Protein AF-A0A4Z2IS86-F1 (afdb_monomer_lite)

InterPro domains:
  IPR011042 Six-bladed beta-propeller, TolB-like [G3DSA:2.120.10.30] (1-130)
  IPR051216 Teneurin [PTHR11219] (1-165)
  IPR056822 Teneurin, NHL domain [PF25021] (1-161)

Sequence (188 aa):
MIRKVDRNGIISTMLGSNDLTSARPLTCDTSMHIRQVRLEWPTDLAINPMDNSIYVLDNNVVLQITENRQVRIVAGRPMHCQVPGIEYTMGKRAVQTMLEGATAIALSYSGVLYIAETDEKKIHRIRQVIFSNIQYTVSTDGEMTHLAGEPSDCDCKVLSCTTATSHTHGTSSISFFDYLHVISWFMI

pLDDT: mean 78.49, std 18.25, range [31.44, 97.06]

Structure (mmCIF, N/CA/C/O backbone):
data_AF-A0A4Z2IS86-F1
#
_entry.id   AF-A0A4Z2IS86-F1
#
loop_
_atom_site.group_PDB
_atom_site.id
_atom_site.type_symbol
_atom_site.label_atom_id
_atom_site.label_alt_id
_atom_site.label_comp_id
_atom_site.label_asym_id
_atom_site.label_entity_id
_atom_site.label_seq_id
_atom_site.pdbx_PDB_ins_code
_atom_site.Cartn_x
_atom_site.Cartn_y
_atom_site.Cartn_z
_atom_site.occupancy
_atom_site.B_iso_or_equiv
_atom_site.auth_seq_id
_atom_site.auth_comp_id
_atom_site.auth_asym_id
_atom_site.auth_atom_id
_atom_site.pdbx_PDB_model_num
ATOM 1 N N . MET A 1 1 ? -14.378 -3.092 -1.148 1.00 87.81 1 MET A N 1
ATOM 2 C CA . MET A 1 1 ? -14.758 -2.765 0.252 1.00 87.81 1 MET A CA 1
ATOM 3 C C . MET A 1 1 ? -13.880 -3.564 1.205 1.00 87.81 1 MET A C 1
ATOM 5 O O . MET A 1 1 ? -13.447 -4.638 0.815 1.00 87.81 1 MET A O 1
ATOM 9 N N . ILE A 1 2 ? -13.657 -3.080 2.427 1.00 90.69 2 ILE A N 1
ATOM 10 C CA . ILE A 1 2 ? -12.941 -3.772 3.507 1.00 90.69 2 ILE A CA 1
ATOM 11 C C . ILE A 1 2 ? -13.934 -4.106 4.620 1.00 90.69 2 ILE A C 1
ATOM 13 O O . ILE A 1 2 ? -14.659 -3.230 5.110 1.00 90.69 2 ILE A O 1
ATOM 17 N N . ARG A 1 3 ? -13.958 -5.375 5.032 1.00 91.88 3 ARG A N 1
ATOM 18 C CA . ARG A 1 3 ? -14.803 -5.886 6.118 1.00 91.88 3 ARG A CA 1
ATOM 19 C C . ARG A 1 3 ? -13.931 -6.367 7.274 1.00 91.88 3 ARG A C 1
ATOM 21 O O . ARG A 1 3 ? -12.807 -6.800 7.057 1.00 91.88 3 ARG A O 1
ATOM 28 N N . LYS A 1 4 ? -14.457 -6.281 8.492 1.00 89.56 4 LYS A N 1
ATOM 29 C CA . LYS A 1 4 ? -13.814 -6.749 9.723 1.00 89.56 4 LYS A CA 1
ATOM 30 C C . LYS A 1 4 ? -14.689 -7.796 10.387 1.00 89.56 4 LYS A C 1
ATOM 32 O O . LYS A 1 4 ? -15.905 -7.618 10.442 1.00 89.56 4 LYS A O 1
ATOM 37 N N . VAL A 1 5 ? -14.055 -8.827 10.930 1.00 93.50 5 VAL A N 1
ATOM 38 C CA . VAL A 1 5 ? -14.683 -9.812 11.813 1.00 93.50 5 VAL A CA 1
ATOM 39 C C . VAL A 1 5 ? -14.247 -9.504 13.242 1.00 93.50 5 VAL A C 1
ATOM 41 O O . VAL A 1 5 ? -13.063 -9.275 13.491 1.00 93.50 5 VAL A O 1
ATOM 44 N N . ASP A 1 6 ? -15.195 -9.398 14.168 1.00 91.88 6 ASP A N 1
ATOM 45 C CA . ASP A 1 6 ? -14.881 -9.211 15.585 1.00 91.88 6 ASP A CA 1
ATOM 46 C C . ASP A 1 6 ? -14.639 -10.549 16.313 1.00 91.88 6 ASP A C 1
ATOM 48 O O . ASP A 1 6 ? -14.762 -11.629 15.737 1.00 91.88 6 ASP A O 1
ATOM 52 N N . ARG A 1 7 ? -14.294 -10.483 17.607 1.00 95.12 7 ARG A N 1
ATOM 53 C CA . ARG A 1 7 ? -14.042 -11.676 18.440 1.00 95.12 7 ARG A CA 1
ATOM 54 C C . ARG A 1 7 ? -15.276 -12.566 18.632 1.00 95.12 7 ARG A C 1
ATOM 56 O O . ARG A 1 7 ? -15.122 -13.721 19.007 1.00 95.12 7 ARG A O 1
ATOM 63 N N . ASN A 1 8 ? -16.471 -12.038 18.381 1.00 96.62 8 ASN A N 1
ATOM 64 C CA . ASN A 1 8 ? -17.728 -12.776 18.449 1.00 96.62 8 ASN A CA 1
ATOM 65 C C . ASN A 1 8 ? -18.105 -13.385 17.085 1.00 96.62 8 ASN A C 1
ATOM 67 O O . ASN A 1 8 ? -19.177 -13.972 16.955 1.00 96.62 8 ASN A O 1
ATOM 71 N N . GLY A 1 9 ? -17.257 -13.230 16.061 1.00 95.56 9 GLY A N 1
ATOM 72 C CA . GLY A 1 9 ? -17.518 -13.701 14.702 1.00 95.56 9 GLY A CA 1
ATOM 73 C C . GLY A 1 9 ? -18.452 -12.794 13.895 1.00 95.56 9 GLY A C 1
ATOM 74 O O . GLY A 1 9 ? -18.900 -13.185 12.817 1.00 95.56 9 GLY A O 1
ATOM 75 N N . ILE A 1 10 ? -18.766 -11.586 14.375 1.00 97.06 10 ILE A N 1
ATOM 76 C CA . ILE A 1 10 ? -19.673 -10.666 13.683 1.00 97.06 10 ILE A CA 1
ATOM 77 C C . ILE A 1 10 ? -18.905 -9.911 12.599 1.00 97.06 10 ILE A C 1
ATOM 79 O O . ILE A 1 10 ? -17.896 -9.252 12.859 1.00 97.06 10 ILE A O 1
ATOM 83 N N . ILE A 1 11 ? -19.420 -9.972 11.369 1.00 95.12 11 ILE A N 1
ATOM 84 C CA . ILE A 1 11 ? -18.839 -9.281 10.217 1.00 95.12 11 ILE A CA 1
ATOM 85 C C . ILE A 1 11 ? -19.449 -7.883 10.073 1.00 95.12 11 ILE A C 1
ATOM 87 O O . ILE A 1 11 ? -20.656 -7.733 9.894 1.00 95.12 11 ILE A O 1
ATOM 91 N N . SER A 1 12 ? -18.602 -6.858 10.038 1.00 91.31 12 SER A N 1
ATOM 92 C CA . SER A 1 12 ? -18.978 -5.458 9.810 1.00 91.31 12 SER A CA 1
ATOM 93 C C . SER A 1 12 ? -18.193 -4.846 8.647 1.00 91.31 12 SER A C 1
ATOM 95 O O . SER A 1 12 ? -17.124 -5.332 8.278 1.00 91.31 12 SER A O 1
ATOM 97 N N . THR A 1 13 ? -18.721 -3.788 8.033 1.00 89.25 13 THR A N 1
ATOM 98 C CA . THR A 1 13 ? -18.030 -3.065 6.953 1.00 89.25 13 THR A CA 1
ATOM 99 C C . THR A 1 13 ? -17.279 -1.870 7.529 1.00 89.25 13 THR A C 1
ATOM 101 O O . THR A 1 13 ? -17.883 -1.010 8.169 1.00 89.25 13 THR A O 1
ATOM 104 N N . MET A 1 14 ? -15.963 -1.814 7.302 1.00 87.88 14 MET A N 1
ATOM 105 C CA . MET A 1 14 ? -15.123 -0.700 7.755 1.00 87.88 14 MET A CA 1
ATOM 106 C C . MET A 1 14 ? -14.989 0.383 6.688 1.00 87.88 14 MET A C 1
ATOM 108 O O . MET A 1 14 ? -15.207 1.554 6.990 1.00 87.88 14 MET A O 1
ATOM 112 N N . LEU A 1 15 ? -14.661 -0.010 5.452 1.00 87.12 15 LEU A N 1
ATOM 113 C CA . LEU A 1 15 ? -14.421 0.898 4.329 1.00 87.12 15 LEU A CA 1
ATOM 114 C C . LEU A 1 15 ? -15.156 0.409 3.082 1.00 87.12 15 LEU A C 1
ATOM 116 O O . LEU A 1 15 ? -15.104 -0.770 2.739 1.00 87.12 15 LEU A O 1
ATOM 120 N N . GLY A 1 16 ? -15.791 1.329 2.365 1.00 73.25 16 GLY A N 1
ATOM 121 C CA . GLY A 1 16 ? -16.556 1.033 1.160 1.00 73.25 16 GLY A CA 1
ATOM 122 C C . GLY A 1 16 ? -18.033 0.947 1.502 1.00 73.25 16 GLY A C 1
ATOM 123 O O . GLY A 1 16 ? -18.464 0.080 2.255 1.00 73.25 16 GLY A O 1
ATOM 124 N N . SER A 1 17 ? -18.790 1.894 0.967 1.00 69.62 17 SER A N 1
ATOM 125 C CA . SER A 1 17 ? -20.235 1.991 1.122 1.00 69.62 17 SER A CA 1
ATOM 126 C C . SER A 1 17 ? -20.883 1.951 -0.258 1.00 69.62 17 SER A C 1
ATOM 128 O O . SER A 1 17 ? -20.267 2.355 -1.243 1.00 69.62 17 SER A O 1
ATOM 130 N N . ASN A 1 18 ? -22.140 1.518 -0.311 1.00 68.06 18 ASN A N 1
ATOM 131 C CA . ASN A 1 18 ? -22.986 1.676 -1.497 1.00 68.06 18 ASN A CA 1
ATOM 132 C C . ASN A 1 18 ? -23.518 3.115 -1.631 1.00 68.06 18 ASN A C 1
ATOM 134 O O . ASN A 1 18 ? -24.204 3.437 -2.597 1.00 68.06 18 ASN A O 1
ATOM 138 N N . ASP A 1 19 ? -23.226 3.980 -0.655 1.00 67.81 19 ASP A N 1
ATOM 139 C CA . ASP A 1 19 ? -23.580 5.394 -0.686 1.00 67.81 19 ASP A CA 1
ATOM 140 C C . ASP A 1 19 ? -22.651 6.172 -1.631 1.00 67.81 19 ASP A C 1
ATOM 142 O O . ASP A 1 19 ? -21.614 6.710 -1.242 1.00 67.81 19 ASP A O 1
ATOM 146 N N . LEU A 1 20 ? -23.048 6.224 -2.902 1.00 66.94 20 LEU A N 1
ATOM 147 C CA . LEU A 1 20 ? -22.344 6.955 -3.954 1.00 66.94 20 LEU A CA 1
ATOM 148 C C . LEU A 1 20 ? -22.416 8.482 -3.785 1.00 66.94 20 LEU A C 1
ATOM 150 O O . LEU A 1 20 ? -21.688 9.189 -4.473 1.00 66.94 20 LEU A O 1
ATOM 154 N N . THR A 1 21 ? -23.269 9.005 -2.894 1.00 70.88 21 THR A N 1
ATOM 155 C CA . THR A 1 21 ? -23.460 10.458 -2.737 1.00 70.88 21 THR A CA 1
ATOM 156 C C . THR A 1 21 ? -22.352 11.118 -1.913 1.00 70.88 21 THR A C 1
ATOM 158 O O . THR A 1 21 ? -22.061 12.302 -2.090 1.00 70.88 21 THR A O 1
ATOM 161 N N . SER A 1 22 ? -21.706 10.352 -1.027 1.00 70.44 22 SER A N 1
ATOM 162 C CA . SER A 1 22 ? -20.648 10.826 -0.129 1.00 70.44 22 SER A CA 1
ATOM 163 C C . SER A 1 22 ? -19.232 10.477 -0.602 1.00 70.44 22 SER A C 1
ATOM 165 O O . SER A 1 22 ? -18.266 11.079 -0.122 1.00 70.44 22 SER A O 1
ATOM 167 N N . ALA A 1 23 ? -19.108 9.555 -1.561 1.00 74.88 23 ALA A N 1
ATOM 168 C CA . ALA A 1 23 ? -17.841 9.145 -2.153 1.00 74.88 23 ALA A CA 1
ATOM 169 C C . ALA A 1 23 ? -17.210 10.274 -2.981 1.00 74.88 23 ALA A C 1
ATOM 171 O O . ALA A 1 23 ? -17.859 10.895 -3.823 1.00 74.88 23 ALA A O 1
ATOM 172 N N . ARG A 1 24 ? -15.917 10.523 -2.764 1.00 80.81 24 ARG A N 1
ATOM 173 C CA . ARG A 1 24 ? -15.121 11.488 -3.533 1.00 80.81 24 ARG A CA 1
ATOM 174 C C . ARG A 1 24 ? -13.772 10.867 -3.910 1.00 80.81 24 ARG A C 1
ATOM 176 O O . ARG A 1 24 ? -13.343 9.930 -3.234 1.00 80.81 24 ARG A O 1
ATOM 183 N N . PRO A 1 25 ? -13.100 11.363 -4.966 1.00 82.19 25 PRO A N 1
ATOM 184 C CA . PRO A 1 25 ? -11.732 10.957 -5.268 1.00 82.19 25 PRO A CA 1
ATOM 185 C C . PRO A 1 25 ? -10.812 11.191 -4.068 1.00 82.19 25 PRO A C 1
ATOM 187 O O . PRO A 1 25 ? -11.020 12.132 -3.298 1.00 82.19 25 PRO A O 1
ATOM 190 N N . LEU A 1 26 ? -9.788 10.350 -3.932 1.00 86.38 26 LEU A N 1
ATOM 191 C CA . LEU A 1 26 ? -8.769 10.502 -2.898 1.00 86.38 26 LEU A CA 1
ATOM 192 C C . LEU A 1 26 ? -8.099 11.877 -2.997 1.00 86.38 26 LEU A C 1
ATOM 194 O O . LEU A 1 26 ? -7.683 12.301 -4.077 1.00 86.38 26 LEU A O 1
ATOM 198 N N . THR A 1 27 ? -7.953 12.563 -1.867 1.00 86.75 27 THR A N 1
ATOM 199 C CA . THR A 1 27 ? -7.116 13.760 -1.788 1.00 86.75 27 THR A CA 1
ATOM 200 C C . THR A 1 27 ? -5.644 13.364 -1.802 1.00 86.75 27 THR A C 1
ATOM 202 O O . THR A 1 27 ? -5.247 12.443 -1.094 1.00 86.75 27 THR A O 1
ATOM 205 N N . CYS A 1 28 ? -4.839 14.068 -2.595 1.00 85.75 28 CYS A N 1
ATOM 206 C CA . CYS A 1 28 ? -3.443 13.704 -2.846 1.00 85.75 28 CYS A CA 1
ATOM 207 C C . CYS A 1 28 ? -2.534 13.921 -1.626 1.00 85.75 28 CYS A C 1
ATOM 209 O O . CYS A 1 28 ? -1.667 13.097 -1.362 1.00 85.75 28 CYS A O 1
ATOM 211 N N . ASP A 1 29 ? -2.763 15.006 -0.878 1.00 80.38 29 ASP A N 1
ATOM 212 C CA . ASP A 1 29 ? -1.847 15.466 0.178 1.00 80.38 29 ASP A CA 1
ATOM 213 C C . ASP A 1 29 ? -2.497 15.520 1.575 1.00 80.38 29 ASP A C 1
ATOM 215 O O . ASP A 1 29 ? -1.849 15.870 2.560 1.00 80.38 29 ASP A O 1
ATOM 219 N N . THR A 1 30 ? -3.786 15.185 1.686 1.00 86.12 30 THR A N 1
ATOM 220 C CA . THR A 1 30 ? -4.547 15.247 2.947 1.00 86.12 30 THR A CA 1
ATOM 221 C C . THR A 1 30 ? -5.219 13.920 3.269 1.00 86.12 30 THR A C 1
ATOM 223 O O . THR A 1 30 ? -5.438 13.090 2.387 1.00 86.12 30 THR A O 1
ATOM 226 N N . SER A 1 31 ? -5.579 13.719 4.538 1.00 91.12 31 SER A N 1
ATOM 227 C CA . SER A 1 31 ? -6.404 12.583 4.942 1.00 91.12 31 SER A CA 1
ATOM 228 C C . SER A 1 31 ? -7.894 12.859 4.731 1.00 91.12 31 SER A C 1
ATOM 230 O O . SER A 1 31 ? -8.349 14.000 4.788 1.00 91.12 31 SER A O 1
ATOM 232 N N . MET A 1 32 ? -8.664 11.794 4.535 1.00 91.62 32 MET A N 1
ATOM 233 C CA . MET A 1 32 ? -10.120 11.820 4.407 1.00 91.62 32 MET A CA 1
ATOM 234 C C . MET A 1 32 ? -10.752 10.876 5.421 1.00 91.62 32 MET A C 1
ATOM 236 O O . MET A 1 32 ? -10.166 9.862 5.799 1.00 91.62 32 MET A O 1
ATOM 240 N N . HIS A 1 33 ? -11.988 11.155 5.828 1.00 92.00 33 HIS A N 1
ATOM 241 C CA . HIS A 1 33 ? -12.716 10.210 6.665 1.00 92.00 33 HIS A CA 1
ATOM 242 C C . HIS A 1 33 ? -13.078 8.952 5.858 1.00 92.00 33 HIS A C 1
ATOM 244 O O . HIS A 1 33 ? -13.486 9.043 4.701 1.00 92.00 33 HIS A O 1
ATOM 250 N N . ILE A 1 34 ? -13.030 7.777 6.491 1.00 89.88 34 ILE A N 1
ATOM 251 C CA . ILE A 1 34 ? -13.255 6.463 5.858 1.00 89.88 34 ILE A CA 1
ATOM 252 C C . ILE A 1 34 ? -14.570 6.337 5.066 1.00 89.88 34 ILE A C 1
ATOM 254 O O . ILE A 1 34 ? -14.663 5.547 4.133 1.00 89.88 34 ILE A O 1
ATOM 258 N N . ARG A 1 35 ? -15.593 7.132 5.415 1.00 88.19 35 ARG A N 1
ATOM 259 C CA . ARG A 1 35 ? -16.892 7.168 4.710 1.00 88.19 35 ARG A CA 1
ATOM 260 C C . ARG A 1 35 ? -16.855 7.906 3.370 1.00 88.19 35 ARG A C 1
ATOM 262 O O . ARG A 1 35 ? -17.748 7.703 2.565 1.00 88.19 35 ARG A O 1
ATOM 269 N N . GLN A 1 36 ? -15.868 8.771 3.155 1.00 89.06 36 GLN A N 1
ATOM 270 C CA . GLN A 1 36 ? -15.730 9.567 1.930 1.00 89.06 36 GLN A CA 1
ATOM 271 C C . GLN A 1 36 ? -14.886 8.851 0.870 1.00 89.06 36 GLN A C 1
ATOM 273 O O . GLN A 1 36 ? -14.854 9.283 -0.280 1.00 89.06 36 GLN A O 1
ATOM 278 N N . VAL A 1 37 ? -14.191 7.778 1.259 1.00 89.12 37 VAL A N 1
ATOM 279 C CA . VAL A 1 37 ? -13.281 7.040 0.386 1.00 89.12 37 VAL A CA 1
ATOM 280 C C . VAL A 1 37 ? -14.006 5.892 -0.296 1.00 89.12 37 VAL A C 1
ATOM 282 O O . VAL A 1 37 ? -14.682 5.079 0.341 1.00 89.12 37 VAL A O 1
ATOM 285 N N . ARG A 1 38 ? -13.796 5.797 -1.606 1.00 87.50 38 ARG A N 1
ATOM 286 C CA . ARG A 1 38 ? -14.197 4.661 -2.425 1.00 87.50 38 ARG A CA 1
ATOM 287 C C . ARG A 1 38 ? -12.942 3.979 -2.951 1.00 87.50 38 ARG A C 1
ATOM 289 O O . ARG A 1 38 ? -12.128 4.642 -3.580 1.00 87.50 38 ARG A O 1
ATOM 296 N N . LEU A 1 39 ? -12.824 2.679 -2.692 1.00 88.44 39 LEU A N 1
ATOM 297 C CA . LEU A 1 39 ? -11.789 1.854 -3.315 1.00 88.44 39 LEU A CA 1
ATOM 298 C C . LEU A 1 39 ? -12.187 1.515 -4.745 1.00 88.44 39 LEU A C 1
ATOM 300 O O . LEU A 1 39 ? -13.379 1.329 -5.012 1.00 88.44 39 LEU A O 1
ATOM 304 N N . GLU A 1 40 ? -11.201 1.386 -5.620 1.00 87.19 40 GLU A N 1
ATOM 305 C CA . GLU A 1 40 ? -11.424 1.032 -7.023 1.00 87.19 40 GLU A CA 1
ATOM 306 C C . GLU A 1 40 ? -11.161 -0.453 -7.277 1.00 87.19 40 GLU A C 1
ATOM 308 O O . GLU A 1 40 ? -12.048 -1.170 -7.740 1.00 87.19 40 GLU A O 1
ATOM 313 N N . TRP A 1 41 ? -9.966 -0.918 -6.925 1.00 88.81 41 TRP A N 1
ATOM 314 C CA . TRP A 1 41 ? -9.464 -2.265 -7.155 1.00 88.81 41 TRP A CA 1
ATOM 315 C C . TRP A 1 41 ? -8.469 -2.697 -6.055 1.00 88.81 41 TRP A C 1
ATOM 317 O O . TRP A 1 41 ? -7.260 -2.774 -6.299 1.00 88.81 41 TRP A O 1
ATOM 327 N N . PRO A 1 42 ? -8.949 -2.971 -4.825 1.00 92.69 42 PRO A N 1
ATOM 328 C CA . PRO A 1 42 ? -8.078 -3.398 -3.739 1.00 92.69 42 PRO A CA 1
ATOM 329 C C . PRO A 1 42 ? -7.605 -4.842 -3.951 1.00 92.69 42 PRO A C 1
ATOM 331 O O . PRO A 1 42 ? -8.439 -5.736 -4.111 1.00 92.69 42 PRO A O 1
ATOM 334 N N . THR A 1 43 ? -6.293 -5.076 -3.925 1.00 93.12 43 THR A N 1
ATOM 335 C CA . THR A 1 43 ? -5.684 -6.394 -4.201 1.00 93.12 43 THR A CA 1
ATOM 336 C C . THR A 1 43 ? -4.985 -7.019 -3.003 1.00 93.12 43 THR A C 1
ATOM 338 O O . THR A 1 43 ? -4.913 -8.242 -2.938 1.00 93.12 43 THR A O 1
ATOM 341 N N . ASP A 1 44 ? -4.507 -6.213 -2.054 1.00 95.19 44 ASP A N 1
ATOM 342 C CA . ASP A 1 44 ? -3.791 -6.712 -0.879 1.00 95.19 44 ASP A CA 1
ATOM 343 C C . ASP A 1 44 ? -3.979 -5.803 0.346 1.00 95.19 44 ASP A C 1
ATOM 345 O O . ASP A 1 44 ? -4.342 -4.625 0.224 1.00 95.19 44 ASP A O 1
ATOM 349 N N . LEU A 1 45 ? -3.761 -6.359 1.537 1.00 95.12 45 LEU A N 1
ATOM 350 C CA . LEU A 1 45 ? -3.916 -5.679 2.820 1.00 95.12 45 LEU A CA 1
ATOM 351 C C . LEU A 1 45 ? -2.876 -6.172 3.832 1.00 95.12 45 LEU A C 1
ATOM 353 O O . LEU A 1 45 ? -2.636 -7.365 3.961 1.00 95.12 45 LEU A O 1
ATOM 357 N N . ALA A 1 46 ? -2.335 -5.245 4.621 1.00 94.50 46 ALA A N 1
ATOM 358 C CA . ALA A 1 46 ? -1.446 -5.541 5.740 1.00 94.50 46 ALA A CA 1
ATOM 359 C C . ALA A 1 46 ? -1.834 -4.721 6.978 1.00 94.50 46 ALA A C 1
ATOM 361 O O . ALA A 1 46 ? -2.457 -3.664 6.871 1.00 94.50 46 ALA A O 1
ATOM 362 N N . ILE A 1 47 ? -1.457 -5.192 8.164 1.00 92.56 47 ILE A N 1
ATOM 363 C CA . ILE A 1 47 ? -1.671 -4.478 9.429 1.00 92.56 47 ILE A CA 1
ATOM 364 C C . ILE A 1 47 ? -0.309 -4.063 9.976 1.00 92.56 47 ILE A C 1
ATOM 366 O O . ILE A 1 47 ? 0.617 -4.869 10.013 1.00 92.56 47 ILE A O 1
ATOM 370 N N . ASN A 1 48 ? -0.183 -2.810 10.406 1.00 91.06 48 ASN A N 1
ATOM 371 C CA . ASN A 1 48 ? 1.003 -2.341 11.103 1.00 91.06 48 ASN A CA 1
ATOM 372 C C . ASN A 1 48 ? 0.939 -2.769 12.579 1.00 91.06 48 ASN A C 1
ATOM 374 O O . ASN A 1 48 ? 0.076 -2.275 13.309 1.00 91.06 48 ASN A O 1
ATOM 378 N N . PRO A 1 49 ? 1.851 -3.627 13.063 1.00 87.94 49 PRO A N 1
ATOM 379 C CA . PRO A 1 49 ? 1.826 -4.082 14.451 1.00 87.94 49 PRO A CA 1
ATOM 380 C C . PRO A 1 49 ? 2.182 -2.982 15.466 1.00 87.94 49 PRO A C 1
ATOM 382 O O . PRO A 1 49 ? 1.907 -3.151 16.651 1.00 87.94 49 PRO A O 1
ATOM 385 N N . MET A 1 50 ? 2.776 -1.858 15.039 1.00 87.00 50 MET A N 1
ATOM 386 C CA . MET A 1 50 ? 3.166 -0.772 15.950 1.00 87.00 50 MET A CA 1
ATOM 387 C C . MET A 1 50 ? 2.000 0.122 16.383 1.00 87.00 50 MET A C 1
ATOM 389 O O . MET A 1 50 ? 1.991 0.610 17.511 1.00 87.00 50 MET A O 1
ATOM 393 N N . ASP A 1 51 ? 1.056 0.383 15.478 1.00 87.50 51 ASP A N 1
ATOM 394 C CA . ASP A 1 51 ? -0.025 1.359 15.679 1.00 87.50 51 ASP A CA 1
ATOM 395 C C . ASP A 1 51 ? -1.407 0.842 15.250 1.00 87.50 51 ASP A C 1
ATOM 397 O O . ASP A 1 51 ? -2.377 1.601 15.250 1.00 87.50 51 ASP A O 1
ATOM 401 N N . ASN A 1 52 ? -1.496 -0.439 14.872 1.00 90.38 52 ASN A N 1
ATOM 402 C CA . ASN A 1 52 ? -2.717 -1.126 14.452 1.00 90.38 52 ASN A CA 1
ATOM 403 C C . ASN A 1 52 ? -3.407 -0.493 13.224 1.00 90.38 52 ASN A C 1
ATOM 405 O O . ASN A 1 52 ? -4.576 -0.768 12.936 1.00 90.38 52 ASN A O 1
ATOM 409 N N . SER A 1 53 ? -2.695 0.359 12.479 1.00 93.25 53 SER A N 1
ATOM 410 C CA . SER A 1 53 ? -3.194 0.911 11.224 1.00 93.25 53 SER A CA 1
ATOM 411 C C . SER A 1 53 ? -3.199 -0.144 10.120 1.00 93.25 53 SER A C 1
ATOM 413 O O . SER A 1 53 ? -2.358 -1.040 10.068 1.00 93.25 53 SER A O 1
ATOM 415 N N . ILE A 1 54 ? -4.174 -0.041 9.223 1.00 94.62 54 ILE A N 1
ATOM 416 C CA . ILE A 1 54 ? -4.366 -0.977 8.116 1.00 94.62 54 ILE A CA 1
ATOM 417 C C . ILE A 1 54 ? -3.834 -0.332 6.845 1.00 94.62 54 ILE A C 1
ATOM 419 O O . ILE A 1 54 ? -4.201 0.795 6.525 1.00 94.62 54 ILE A O 1
ATOM 423 N N . TYR A 1 55 ? -3.013 -1.058 6.104 1.00 95.38 55 TYR A N 1
ATOM 424 C CA . TYR A 1 55 ? -2.516 -0.662 4.799 1.00 95.38 55 TYR A CA 1
ATOM 425 C C . TYR A 1 55 ? -3.270 -1.447 3.732 1.00 95.38 55 TYR A C 1
ATOM 427 O O . TYR A 1 55 ? 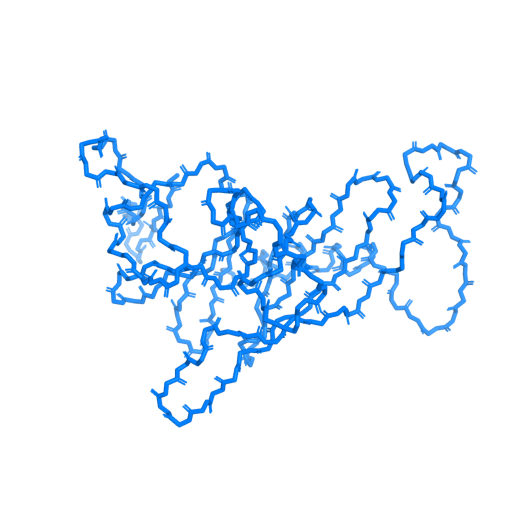-3.473 -2.649 3.879 1.00 95.38 55 TYR A O 1
ATOM 435 N N . VAL A 1 56 ? -3.716 -0.767 2.681 1.00 96.44 56 VAL A N 1
ATOM 436 C CA . VAL A 1 56 ? -4.471 -1.357 1.570 1.00 96.44 56 VAL A CA 1
ATOM 437 C C . VAL A 1 56 ? -3.790 -0.977 0.270 1.00 96.44 56 VAL A C 1
ATOM 439 O O . VAL A 1 56 ? -3.575 0.208 0.021 1.00 96.44 56 VAL A O 1
ATOM 442 N N . LEU A 1 57 ? -3.482 -1.969 -0.559 1.00 96.12 57 LEU A N 1
ATOM 443 C CA . LEU A 1 57 ? -3.048 -1.756 -1.930 1.00 96.12 57 LEU A CA 1
ATOM 444 C C . LEU A 1 57 ? -4.283 -1.651 -2.828 1.00 96.12 57 LEU A C 1
ATOM 446 O O . LEU A 1 57 ? -5.035 -2.614 -2.956 1.00 96.12 57 LEU A O 1
ATOM 450 N N . ASP A 1 58 ? -4.492 -0.481 -3.426 1.00 93.88 58 ASP A N 1
ATOM 451 C CA . ASP A 1 58 ? -5.624 -0.158 -4.295 1.00 93.88 58 ASP A CA 1
ATOM 452 C C . ASP A 1 58 ? -5.121 0.551 -5.558 1.00 93.88 58 ASP A C 1
ATOM 454 O O . ASP A 1 58 ? -4.631 1.677 -5.486 1.00 93.88 58 ASP A O 1
ATOM 458 N N . ASN A 1 59 ? -5.204 -0.117 -6.713 1.00 91.62 59 ASN A N 1
ATOM 459 C CA . ASN A 1 59 ? -4.848 0.446 -8.025 1.00 91.62 59 ASN A CA 1
ATOM 460 C C . ASN A 1 59 ? -3.478 1.181 -8.067 1.00 91.62 59 ASN A C 1
ATOM 462 O O . ASN A 1 59 ? -3.404 2.368 -8.386 1.00 91.62 59 ASN A O 1
ATOM 466 N N . ASN A 1 60 ? -2.378 0.486 -7.735 1.00 93.62 60 ASN A N 1
ATOM 467 C CA . ASN A 1 60 ? -1.010 1.048 -7.676 1.00 93.62 60 ASN A CA 1
ATOM 468 C C . ASN A 1 60 ? -0.822 2.200 -6.666 1.00 93.62 60 ASN A C 1
ATOM 470 O O . ASN A 1 60 ? 0.115 2.997 -6.773 1.00 93.62 60 ASN A O 1
ATOM 474 N N . VAL A 1 61 ? -1.687 2.287 -5.659 1.00 94.50 61 VAL A N 1
ATOM 475 C CA . VAL A 1 61 ? -1.558 3.225 -4.544 1.00 94.50 61 VAL A CA 1
ATOM 476 C C . VAL A 1 61 ? -1.708 2.455 -3.240 1.00 94.50 61 VAL A C 1
ATOM 478 O O . VAL A 1 61 ? -2.583 1.605 -3.102 1.00 94.50 61 VAL A O 1
ATOM 481 N N . VAL A 1 62 ? -0.850 2.748 -2.266 1.00 95.88 62 VAL A N 1
ATOM 482 C CA . VAL A 1 62 ? -0.971 2.207 -0.913 1.00 95.88 62 VAL A CA 1
ATOM 483 C C . VAL A 1 62 ? -1.638 3.252 -0.033 1.00 95.88 62 VAL A C 1
ATOM 485 O O . VAL A 1 62 ? -1.149 4.377 0.121 1.00 95.88 62 VAL A O 1
ATOM 488 N N . LEU A 1 63 ? -2.766 2.865 0.549 1.00 95.44 63 LEU A N 1
ATOM 489 C CA . LEU A 1 63 ? -3.554 3.664 1.473 1.00 95.44 63 LEU A CA 1
ATOM 490 C C . LEU A 1 63 ? -3.293 3.198 2.899 1.00 95.44 63 LEU A C 1
ATOM 492 O O . LEU A 1 63 ? -3.284 2.001 3.153 1.00 95.44 63 LEU A O 1
ATOM 496 N N . GLN A 1 64 ? -3.166 4.130 3.837 1.00 94.81 64 GLN A N 1
ATOM 497 C CA . GLN A 1 64 ? -3.193 3.837 5.266 1.00 94.81 64 GLN A CA 1
ATOM 498 C C . GLN A 1 64 ? -4.536 4.258 5.853 1.00 94.81 64 GLN A C 1
ATOM 500 O O . GLN A 1 64 ? -4.987 5.386 5.648 1.00 94.81 64 GLN A O 1
ATOM 505 N N . ILE A 1 65 ? -5.131 3.366 6.635 1.00 94.19 65 ILE A N 1
ATOM 506 C CA . ILE A 1 65 ? -6.342 3.562 7.420 1.00 94.19 65 ILE A CA 1
ATOM 507 C C . ILE A 1 65 ? -5.944 3.537 8.895 1.00 94.19 65 ILE A C 1
ATOM 509 O O . ILE A 1 65 ? -5.513 2.510 9.417 1.00 94.19 65 ILE A O 1
ATOM 513 N N . THR A 1 66 ? -6.086 4.666 9.579 1.00 92.75 66 THR A N 1
ATOM 514 C CA . THR A 1 66 ? -5.768 4.773 11.008 1.00 92.75 66 THR A CA 1
ATOM 515 C C . THR A 1 66 ? -6.945 4.332 11.878 1.00 92.75 66 THR A C 1
ATOM 517 O O . THR A 1 66 ? -8.099 4.330 11.435 1.00 92.75 66 THR A O 1
ATOM 520 N N . GLU A 1 67 ? -6.684 4.034 13.155 1.00 90.44 67 GLU A N 1
ATOM 521 C CA . GLU A 1 67 ? -7.743 3.728 14.133 1.00 90.44 67 GLU A CA 1
ATOM 522 C C . GLU A 1 67 ? -8.779 4.858 14.263 1.00 90.44 67 GLU A C 1
ATOM 524 O O . GLU A 1 67 ? -9.969 4.609 14.462 1.00 90.44 67 GLU A O 1
ATOM 529 N N . ASN A 1 68 ? -8.355 6.103 14.022 1.00 91.31 68 ASN A N 1
ATOM 530 C CA . ASN A 1 68 ? -9.207 7.294 14.013 1.00 91.31 68 ASN A CA 1
ATOM 531 C C . ASN A 1 68 ? -10.069 7.425 12.742 1.00 91.31 68 ASN A C 1
ATOM 533 O O . ASN A 1 68 ? -10.617 8.497 12.469 1.00 91.31 68 ASN A O 1
ATOM 537 N N . ARG A 1 69 ? -10.195 6.352 11.948 1.00 92.12 69 ARG A N 1
ATOM 538 C CA . ARG A 1 69 ? -10.991 6.293 10.710 1.00 92.12 69 ARG A CA 1
ATOM 539 C C . ARG A 1 69 ? -10.565 7.327 9.666 1.00 92.12 69 ARG A C 1
ATOM 541 O O . ARG A 1 69 ? -11.394 7.789 8.878 1.00 92.12 69 ARG A O 1
ATOM 548 N N . GLN A 1 70 ? -9.282 7.682 9.660 1.00 93.12 70 GLN A N 1
ATOM 549 C CA . GLN A 1 70 ? -8.685 8.527 8.632 1.00 93.12 70 GLN A CA 1
ATOM 550 C C . GLN A 1 70 ? -7.987 7.656 7.600 1.00 93.12 70 GLN A C 1
ATOM 552 O O . GLN A 1 70 ? -7.277 6.720 7.958 1.00 93.12 70 GLN A O 1
ATOM 557 N N . VAL A 1 71 ? -8.185 7.989 6.334 1.00 93.56 71 VAL A N 1
ATOM 558 C CA . VAL A 1 71 ? -7.570 7.334 5.185 1.00 93.56 71 VAL A CA 1
ATOM 559 C C . VAL A 1 71 ? -6.656 8.336 4.500 1.00 93.56 71 VAL A C 1
ATOM 561 O O . VAL A 1 71 ? -7.055 9.479 4.285 1.00 93.56 71 VAL A O 1
ATOM 564 N N . ARG A 1 72 ? -5.439 7.926 4.155 1.00 92.31 72 ARG A N 1
ATOM 565 C CA . ARG A 1 72 ? -4.468 8.761 3.434 1.00 92.31 72 ARG A CA 1
ATOM 566 C C . ARG A 1 72 ? -3.598 7.920 2.510 1.00 92.31 72 ARG A C 1
ATOM 568 O O . ARG A 1 72 ? -3.452 6.723 2.738 1.00 92.31 72 ARG A O 1
ATOM 575 N N . ILE A 1 73 ? -2.996 8.554 1.511 1.00 93.12 73 ILE A N 1
ATOM 576 C CA . ILE A 1 73 ? -2.006 7.926 0.631 1.00 93.12 73 ILE A CA 1
ATOM 577 C C . ILE A 1 73 ? -0.654 7.907 1.351 1.00 93.12 73 ILE A C 1
ATOM 579 O O . ILE A 1 73 ? -0.252 8.914 1.929 1.00 93.12 73 ILE A O 1
ATOM 583 N N . VAL A 1 74 ? 0.030 6.763 1.333 1.00 93.44 74 VAL A N 1
ATOM 584 C CA . VAL A 1 74 ? 1.357 6.584 1.957 1.00 93.44 74 VAL A CA 1
ATOM 585 C C . VAL A 1 74 ? 2.430 6.124 0.972 1.00 93.44 74 VAL A C 1
ATOM 587 O O . VAL A 1 74 ? 3.613 6.338 1.220 1.00 93.44 74 VAL A O 1
ATOM 590 N N . ALA A 1 75 ? 2.037 5.546 -0.163 1.00 93.69 75 ALA A N 1
ATOM 591 C CA . ALA A 1 75 ? 2.921 5.274 -1.291 1.00 93.69 75 ALA A CA 1
ATOM 592 C C . ALA A 1 75 ? 2.120 5.240 -2.595 1.00 93.69 75 ALA A C 1
ATOM 594 O O . ALA A 1 75 ? 0.938 4.896 -2.584 1.00 93.69 75 ALA A O 1
ATOM 595 N N . GLY A 1 76 ? 2.760 5.560 -3.717 1.00 92.25 76 GLY A N 1
ATOM 596 C CA . GLY A 1 76 ? 2.060 5.685 -4.993 1.00 92.25 76 GLY A CA 1
ATOM 597 C C . GLY A 1 76 ? 1.443 7.068 -5.177 1.00 92.25 76 GLY A C 1
ATOM 598 O O . GLY A 1 76 ? 1.208 7.801 -4.214 1.00 92.25 76 GLY A O 1
ATOM 599 N N . ARG A 1 77 ? 1.162 7.424 -6.433 1.00 89.88 77 ARG A N 1
ATOM 600 C CA . ARG A 1 77 ? 0.519 8.691 -6.793 1.00 89.88 77 ARG A CA 1
ATOM 601 C C . ARG A 1 77 ? -0.630 8.439 -7.775 1.00 89.88 77 ARG A C 1
ATOM 603 O O . ARG A 1 77 ? -0.357 8.009 -8.897 1.00 89.88 77 ARG A O 1
ATOM 610 N N . PRO A 1 78 ? -1.891 8.716 -7.393 1.00 89.69 78 PRO A N 1
ATOM 611 C CA . PRO A 1 78 ? -3.032 8.584 -8.294 1.00 89.69 78 PRO A CA 1
ATOM 612 C C . PRO A 1 78 ? -2.879 9.427 -9.566 1.00 89.69 78 PRO A C 1
ATOM 614 O O . PRO A 1 78 ? -2.287 10.508 -9.534 1.00 89.69 78 PRO A O 1
ATOM 617 N N . MET A 1 79 ? -3.483 8.981 -10.670 1.00 85.44 79 MET A N 1
ATOM 618 C CA . MET A 1 79 ? -3.410 9.678 -11.964 1.00 85.44 79 MET A CA 1
ATOM 619 C C . MET A 1 79 ? -3.945 11.116 -11.895 1.00 85.44 79 MET A C 1
ATOM 621 O O . MET A 1 79 ? -3.324 12.028 -12.430 1.00 85.44 79 MET A O 1
ATOM 625 N N . HIS A 1 80 ? -5.051 11.357 -11.180 1.00 86.88 80 HIS A N 1
ATOM 626 C CA . HIS A 1 80 ? -5.619 12.707 -11.027 1.00 86.88 80 HIS A CA 1
ATOM 627 C C . HIS A 1 80 ? -4.757 13.645 -10.170 1.00 86.88 80 HIS A C 1
ATOM 629 O O . HIS A 1 80 ? -5.008 14.846 -10.141 1.00 86.88 80 HIS A O 1
ATOM 635 N N . CYS A 1 81 ? -3.754 13.108 -9.471 1.00 84.69 81 CYS A N 1
ATOM 636 C CA . CYS A 1 81 ? -2.792 13.870 -8.681 1.00 84.69 81 CYS A CA 1
ATOM 637 C C . CYS A 1 81 ? -1.538 14.252 -9.479 1.00 84.69 81 CYS A C 1
ATOM 639 O O . CYS A 1 81 ? -0.660 14.932 -8.935 1.00 84.69 81 CYS A O 1
ATOM 641 N N . GLN A 1 82 ? -1.391 13.789 -10.723 1.00 77.44 82 GLN A N 1
ATOM 642 C CA . GLN A 1 82 ? -0.249 14.144 -11.558 1.00 77.44 82 GLN A CA 1
ATOM 643 C C . GLN A 1 82 ? -0.393 15.576 -12.068 1.00 77.44 82 GLN A C 1
ATOM 645 O O . GLN A 1 82 ? -1.405 15.951 -12.655 1.00 77.44 82 GLN A O 1
ATOM 650 N N . VAL A 1 83 ? 0.644 16.378 -11.842 1.00 67.94 83 VAL A N 1
ATOM 651 C CA . VAL A 1 83 ? 0.751 17.730 -12.384 1.00 67.94 83 VAL A CA 1
ATOM 652 C C . VAL A 1 83 ? 1.564 17.647 -13.679 1.00 67.94 83 VAL A C 1
ATOM 654 O O . VAL A 1 83 ? 2.723 17.228 -13.629 1.00 67.94 83 VAL A O 1
ATOM 657 N N . PRO A 1 84 ? 1.001 18.032 -14.838 1.00 62.09 84 PRO A N 1
ATOM 658 C CA . PRO A 1 84 ? 1.734 18.042 -16.099 1.00 62.09 84 PRO A CA 1
ATOM 659 C C . PRO A 1 84 ? 3.003 18.899 -15.999 1.00 62.09 84 PRO A C 1
ATOM 661 O O . PRO A 1 84 ? 2.955 20.024 -15.507 1.00 62.09 84 PRO A O 1
ATOM 664 N N . GLY A 1 85 ? 4.135 18.379 -16.477 1.00 58.41 85 GLY A N 1
ATOM 665 C CA . GLY A 1 85 ? 5.413 19.103 -16.506 1.00 58.41 85 GLY A CA 1
ATOM 666 C C . GLY A 1 85 ? 6.265 18.996 -15.236 1.00 58.41 85 GLY A C 1
ATOM 667 O O . GLY A 1 85 ? 7.392 19.483 -15.238 1.00 58.41 85 GLY A O 1
ATOM 668 N N . ILE A 1 86 ? 5.780 18.333 -14.180 1.00 61.19 86 ILE A N 1
ATOM 669 C CA . ILE A 1 86 ? 6.633 17.883 -13.075 1.00 61.19 86 ILE A CA 1
ATOM 670 C C . ILE A 1 86 ? 7.063 16.455 -13.398 1.00 61.19 86 ILE A C 1
ATOM 672 O O . ILE A 1 86 ? 6.260 15.527 -13.305 1.00 61.19 86 ILE A O 1
ATOM 676 N N . GLU A 1 87 ? 8.328 16.264 -13.772 1.00 54.84 87 GLU A N 1
ATOM 677 C CA . GLU A 1 87 ? 8.898 14.924 -13.710 1.00 54.84 87 GLU A CA 1
ATOM 678 C C . GLU A 1 87 ? 8.948 14.525 -12.238 1.00 54.84 87 GLU A C 1
ATOM 680 O O . GLU A 1 87 ? 9.764 15.033 -11.463 1.00 54.84 87 GLU A O 1
ATOM 685 N N . TYR A 1 88 ? 8.085 13.587 -11.849 1.00 55.72 88 TYR A N 1
ATOM 686 C CA . TYR A 1 88 ? 8.250 12.803 -10.630 1.00 55.72 88 TYR A CA 1
ATOM 687 C C . TYR A 1 88 ? 9.448 11.854 -10.820 1.00 55.72 88 TYR A C 1
ATOM 689 O O . TYR A 1 88 ? 9.323 10.633 -10.811 1.00 55.72 88 TYR A O 1
ATOM 697 N N . THR A 1 89 ? 10.615 12.448 -11.079 1.00 50.97 89 THR A N 1
ATOM 698 C CA . THR A 1 89 ? 11.931 11.818 -11.037 1.00 50.97 89 THR A CA 1
ATOM 699 C C . THR A 1 89 ? 12.045 11.097 -9.711 1.00 50.97 89 THR A C 1
ATOM 701 O O . THR A 1 89 ? 11.736 11.720 -8.700 1.00 50.97 89 THR A O 1
ATOM 704 N N . MET A 1 90 ? 12.437 9.812 -9.749 1.00 54.03 90 MET A N 1
ATOM 705 C CA . MET A 1 90 ? 12.738 8.903 -8.625 1.00 54.03 90 MET A CA 1
ATOM 706 C C . MET A 1 90 ? 12.758 9.610 -7.267 1.00 54.03 90 MET A C 1
ATOM 708 O O . MET A 1 90 ? 13.808 9.931 -6.707 1.00 54.03 90 MET A O 1
ATOM 712 N N . GLY A 1 91 ? 11.564 9.933 -6.779 1.00 54.72 91 GLY A N 1
ATOM 713 C CA . GLY A 1 91 ? 11.425 10.779 -5.622 1.00 54.72 91 GLY A CA 1
ATOM 714 C C . GLY A 1 91 ? 11.743 9.909 -4.434 1.00 54.72 91 GLY A C 1
ATOM 715 O O . GLY A 1 91 ? 11.144 8.852 -4.269 1.00 54.72 91 GLY A O 1
ATOM 716 N N . LYS A 1 92 ? 12.634 10.365 -3.556 1.00 69.62 92 LYS A N 1
ATOM 717 C CA . LYS A 1 92 ? 12.756 9.736 -2.241 1.00 69.62 92 LYS A CA 1
ATOM 718 C C . LYS A 1 92 ? 11.391 9.671 -1.551 1.00 69.62 92 LYS A C 1
ATOM 720 O O . LYS A 1 92 ? 11.139 8.727 -0.837 1.00 69.62 92 LYS A O 1
ATOM 725 N N . ARG A 1 93 ? 10.458 10.596 -1.805 1.00 86.62 93 ARG A N 1
ATOM 726 C CA . ARG A 1 93 ? 9.109 10.555 -1.214 1.00 86.62 93 ARG A CA 1
ATOM 727 C C . ARG A 1 93 ? 8.201 9.511 -1.868 1.00 86.62 93 ARG A C 1
ATOM 729 O O . ARG A 1 93 ? 7.854 9.616 -3.047 1.00 86.62 93 ARG A O 1
ATOM 736 N N . ALA A 1 94 ? 7.707 8.577 -1.063 1.00 90.75 94 ALA A N 1
ATOM 737 C CA . ALA A 1 94 ? 6.834 7.489 -1.495 1.00 90.75 94 ALA A CA 1
ATOM 738 C C . ALA A 1 94 ? 5.515 7.966 -2.126 1.00 90.75 94 ALA A C 1
ATOM 740 O O . ALA A 1 94 ? 5.086 7.413 -3.136 1.00 90.75 94 ALA A O 1
ATOM 741 N N . VAL A 1 95 ? 4.900 9.023 -1.584 1.00 89.69 95 VAL A N 1
ATOM 742 C CA . VAL A 1 95 ? 3.628 9.602 -2.076 1.00 89.69 95 VAL A CA 1
ATOM 743 C C . VAL A 1 95 ? 3.768 10.375 -3.395 1.00 89.69 95 VAL A C 1
ATOM 745 O O . VAL A 1 95 ? 2.785 10.727 -4.044 1.00 89.69 95 VAL A O 1
ATOM 748 N N . GLN A 1 96 ? 5.003 10.686 -3.795 1.00 86.38 96 GLN A N 1
ATOM 749 C CA . GLN A 1 96 ? 5.295 11.365 -5.058 1.00 86.38 96 GLN A CA 1
ATOM 750 C C . GLN A 1 96 ? 5.771 10.394 -6.137 1.00 86.38 96 GLN A C 1
ATOM 752 O O . GLN A 1 96 ? 5.923 10.802 -7.282 1.00 86.38 96 GLN A O 1
ATOM 757 N N . THR A 1 97 ? 5.975 9.126 -5.788 1.00 87.50 97 THR A N 1
ATOM 758 C CA . THR A 1 97 ? 6.519 8.116 -6.688 1.00 87.50 97 THR A CA 1
ATOM 759 C C . THR A 1 97 ? 5.400 7.262 -7.260 1.00 87.50 97 THR A C 1
ATOM 761 O O . THR A 1 97 ? 4.508 6.836 -6.533 1.00 87.50 97 THR A O 1
ATOM 764 N N . MET A 1 98 ? 5.439 6.992 -8.565 1.00 89.75 98 MET A N 1
ATOM 765 C CA . MET A 1 98 ? 4.485 6.083 -9.202 1.00 89.75 98 MET A CA 1
ATOM 766 C C . MET A 1 98 ? 4.836 4.627 -8.886 1.00 89.75 98 MET A C 1
ATOM 768 O O . MET A 1 98 ? 6.012 4.246 -8.905 1.00 89.75 98 MET A O 1
ATOM 772 N N . LEU A 1 99 ? 3.811 3.824 -8.589 1.00 92.19 99 LEU A N 1
ATOM 773 C CA . LEU A 1 99 ? 3.931 2.370 -8.550 1.00 92.19 99 LEU A CA 1
ATOM 774 C C .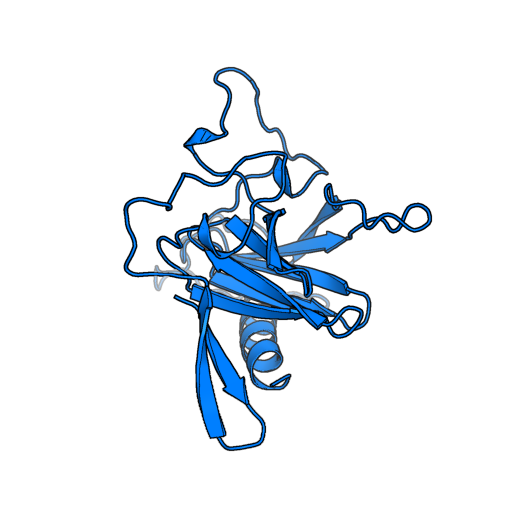 LEU A 1 99 ? 3.569 1.775 -9.915 1.00 92.19 99 LEU A C 1
ATOM 776 O O . LEU A 1 99 ? 2.686 2.277 -10.609 1.00 92.19 99 LEU A O 1
ATOM 780 N N . GLU A 1 100 ? 4.273 0.716 -10.287 1.00 91.50 100 GLU A N 1
ATOM 781 C CA . GLU A 1 100 ? 4.211 0.030 -11.571 1.00 91.50 100 GLU A CA 1
ATOM 782 C C . GLU A 1 100 ? 3.926 -1.452 -11.319 1.00 91.50 100 GLU A C 1
ATOM 784 O O . GLU A 1 100 ? 4.826 -2.223 -10.989 1.00 91.50 100 GLU A O 1
ATOM 789 N N . GLY A 1 101 ? 2.659 -1.853 -11.443 1.00 91.56 101 GLY A N 1
ATOM 790 C CA . GLY A 1 101 ? 2.266 -3.250 -11.248 1.00 91.56 101 GLY A CA 1
ATOM 791 C C . GLY A 1 101 ? 2.484 -3.728 -9.813 1.00 91.56 101 GLY A C 1
ATOM 792 O O . GLY A 1 101 ? 2.989 -4.825 -9.586 1.00 91.56 101 GLY A O 1
ATOM 793 N N . ALA A 1 102 ? 2.148 -2.897 -8.825 1.00 94.25 102 ALA A N 1
ATOM 794 C CA . ALA A 1 102 ? 2.188 -3.318 -7.433 1.00 94.25 102 ALA A CA 1
ATOM 795 C C . ALA A 1 102 ? 1.211 -4.484 -7.219 1.00 94.25 102 ALA A C 1
ATOM 797 O O . ALA A 1 102 ? 0.034 -4.392 -7.570 1.00 94.25 102 ALA A O 1
ATOM 798 N N . THR A 1 103 ? 1.710 -5.578 -6.650 1.00 93.31 103 THR A N 1
ATOM 799 C CA . THR A 1 103 ? 0.965 -6.838 -6.489 1.00 93.31 103 THR A CA 1
ATOM 800 C C . THR A 1 103 ? 0.782 -7.238 -5.034 1.00 93.31 103 THR A C 1
ATOM 802 O O . THR A 1 103 ? -0.259 -7.799 -4.704 1.00 93.31 103 THR A O 1
ATOM 805 N N . ALA A 1 104 ? 1.745 -6.911 -4.167 1.00 93.62 104 ALA A N 1
ATOM 806 C CA . ALA A 1 104 ? 1.702 -7.260 -2.751 1.00 93.62 104 ALA A CA 1
ATOM 807 C C . ALA A 1 104 ? 2.340 -6.181 -1.865 1.00 93.62 104 ALA A C 1
ATOM 809 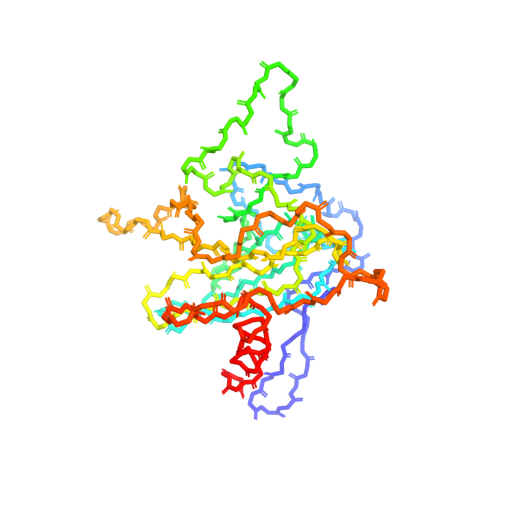O O . ALA A 1 104 ? 3.230 -5.439 -2.300 1.00 93.62 104 ALA A O 1
ATOM 810 N N . ILE A 1 105 ? 1.900 -6.126 -0.608 1.00 95.06 105 ILE A N 1
ATOM 811 C CA . ILE A 1 105 ? 2.444 -5.268 0.444 1.00 95.06 105 ILE A CA 1
ATOM 812 C C . ILE A 1 105 ? 2.697 -6.053 1.735 1.00 95.06 105 ILE A C 1
ATOM 814 O O . ILE A 1 105 ? 1.961 -6.967 2.090 1.00 95.06 105 ILE A O 1
ATOM 818 N N . ALA A 1 106 ? 3.725 -5.662 2.485 1.00 94.06 106 ALA A N 1
ATOM 819 C CA . ALA A 1 106 ? 3.988 -6.201 3.818 1.00 94.06 106 ALA A CA 1
ATOM 820 C C . ALA A 1 106 ? 4.579 -5.135 4.739 1.00 94.06 106 ALA A C 1
ATOM 822 O O . ALA A 1 106 ? 5.231 -4.199 4.280 1.00 94.06 106 ALA A O 1
ATOM 823 N N . LEU A 1 107 ? 4.384 -5.289 6.048 1.00 90.81 107 LEU A N 1
ATOM 824 C CA . LEU A 1 107 ? 4.930 -4.388 7.063 1.00 90.81 107 LEU A CA 1
ATOM 825 C C . LEU A 1 107 ? 5.859 -5.147 8.006 1.00 90.81 107 LEU A C 1
ATOM 827 O O . LEU A 1 107 ? 5.535 -6.241 8.467 1.00 90.81 107 LEU A O 1
ATOM 831 N N . SER A 1 108 ? 7.015 -4.559 8.313 1.00 89.44 108 SER A N 1
ATOM 832 C CA . SER A 1 108 ? 7.869 -5.053 9.392 1.00 89.44 108 SER A CA 1
ATOM 833 C C . SER A 1 108 ? 7.298 -4.687 10.763 1.00 89.44 108 SER A C 1
ATOM 835 O O . SER A 1 108 ? 6.512 -3.752 10.913 1.00 89.44 108 SER A O 1
ATOM 837 N N . TYR A 1 109 ? 7.810 -5.345 11.807 1.00 87.12 109 TYR A N 1
ATOM 838 C CA . TYR A 1 109 ? 7.532 -4.960 13.194 1.00 87.12 109 TYR A CA 1
ATOM 839 C C . TYR A 1 109 ? 8.013 -3.539 13.545 1.00 87.12 109 TYR A C 1
ATOM 841 O O . TYR A 1 109 ? 7.531 -2.935 14.495 1.00 87.12 109 TYR A O 1
ATOM 849 N N . SER A 1 110 ? 8.958 -2.995 12.772 1.00 85.56 110 SER A N 1
ATOM 850 C CA . SER A 1 110 ? 9.443 -1.616 12.892 1.00 85.56 110 SER A CA 1
ATOM 851 C C . SER A 1 110 ? 8.672 -0.612 12.024 1.00 85.56 110 SER A C 1
ATOM 853 O O . SER A 1 110 ? 9.084 0.543 11.935 1.00 85.56 110 SER A O 1
ATOM 855 N N . GLY A 1 111 ? 7.577 -1.031 11.378 1.00 87.75 111 GLY A N 1
ATOM 856 C CA . GLY A 1 111 ? 6.728 -0.161 10.563 1.00 87.75 111 GLY A CA 1
ATOM 857 C C . GLY A 1 111 ? 7.298 0.170 9.179 1.00 87.75 111 GLY A C 1
ATOM 858 O O . GLY A 1 111 ? 6.836 1.115 8.546 1.00 87.75 111 GLY A O 1
ATOM 859 N N . VAL A 1 112 ? 8.296 -0.579 8.697 1.00 90.88 112 VAL A N 1
ATOM 860 C CA . VAL A 1 112 ? 8.814 -0.447 7.324 1.00 90.88 112 VAL A CA 1
ATOM 861 C C . VAL A 1 112 ? 7.855 -1.151 6.374 1.00 90.88 112 VAL A C 1
ATOM 863 O O . VAL A 1 112 ? 7.548 -2.327 6.572 1.00 90.88 112 VAL A O 1
ATOM 866 N N . LEU A 1 113 ? 7.392 -0.441 5.347 1.00 93.62 113 LEU A N 1
ATOM 867 C CA . LEU A 1 113 ? 6.495 -0.974 4.324 1.00 93.62 113 LEU A CA 1
ATOM 868 C C . LEU A 1 113 ? 7.315 -1.518 3.150 1.00 93.62 113 LEU A C 1
ATOM 870 O O . LEU A 1 113 ? 8.124 -0.798 2.577 1.00 93.62 113 LEU A O 1
ATOM 874 N N . TYR A 1 114 ? 7.069 -2.759 2.755 1.00 94.56 114 TYR A N 1
ATOM 875 C CA . TYR A 1 114 ? 7.615 -3.374 1.549 1.00 94.56 114 TYR A CA 1
ATOM 876 C C . TYR A 1 114 ? 6.522 -3.477 0.493 1.00 94.56 114 TYR A C 1
ATOM 878 O O . TYR A 1 114 ? 5.390 -3.842 0.806 1.00 94.56 114 TYR A O 1
ATOM 886 N N . ILE A 1 115 ? 6.868 -3.152 -0.748 1.00 94.88 115 ILE A N 1
ATOM 887 C CA . ILE A 1 115 ? 5.967 -3.145 -1.898 1.00 94.88 115 ILE A CA 1
ATOM 888 C C . ILE A 1 115 ? 6.608 -3.989 -2.989 1.00 94.88 115 ILE A C 1
ATOM 890 O O . ILE A 1 115 ? 7.736 -3.723 -3.412 1.00 94.88 115 ILE A O 1
ATOM 894 N N . ALA A 1 116 ? 5.876 -4.999 -3.436 1.00 93.88 116 ALA A N 1
ATOM 895 C CA . ALA A 1 116 ? 6.283 -5.915 -4.483 1.00 93.88 116 ALA A CA 1
ATOM 896 C C . ALA A 1 116 ? 5.681 -5.458 -5.820 1.00 93.88 116 ALA A C 1
ATOM 898 O O . ALA A 1 116 ? 4.472 -5.243 -5.914 1.00 93.88 116 ALA A O 1
ATOM 899 N N . GLU A 1 117 ? 6.513 -5.301 -6.848 1.00 92.00 117 GLU A N 1
ATOM 900 C CA . GLU A 1 117 ? 6.115 -4.769 -8.152 1.00 92.00 117 GLU A CA 1
ATOM 901 C C . GLU A 1 117 ? 6.515 -5.673 -9.298 1.00 92.00 117 GLU A C 1
ATOM 903 O O . GLU A 1 117 ? 7.686 -6.044 -9.444 1.00 92.00 117 GLU A O 1
ATOM 908 N N . THR A 1 118 ? 5.540 -5.975 -10.149 1.00 89.25 118 THR A N 1
ATOM 909 C CA . THR A 1 118 ? 5.793 -6.725 -11.359 1.00 89.25 118 THR A CA 1
ATOM 910 C C . THR A 1 118 ? 4.858 -6.365 -12.506 1.00 89.25 118 THR A C 1
ATOM 912 O O . THR A 1 118 ? 3.651 -6.227 -12.334 1.00 89.25 118 THR A O 1
ATOM 915 N N . ASP A 1 119 ? 5.428 -6.246 -13.704 1.00 87.62 119 ASP A N 1
ATOM 916 C CA . ASP A 1 119 ? 4.686 -6.210 -14.973 1.00 87.62 119 ASP A CA 1
ATOM 917 C C . ASP A 1 119 ? 4.581 -7.611 -15.609 1.00 87.62 119 ASP A C 1
ATOM 919 O O . ASP A 1 119 ? 4.167 -7.756 -16.763 1.00 87.62 119 ASP A O 1
ATOM 923 N N . GLU A 1 120 ? 4.990 -8.633 -14.850 1.00 84.19 120 GLU A N 1
ATOM 924 C CA . GLU A 1 120 ? 5.153 -10.031 -15.237 1.00 84.19 120 GLU A CA 1
ATOM 925 C C . GLU A 1 120 ? 6.109 -10.258 -16.419 1.00 84.19 120 GLU A C 1
ATOM 927 O O . GLU A 1 120 ? 6.122 -11.355 -16.972 1.00 84.19 120 GLU A O 1
ATOM 932 N N . LYS A 1 121 ? 6.879 -9.245 -16.832 1.00 84.50 121 LYS A N 1
ATOM 933 C CA . LYS A 1 121 ? 7.760 -9.285 -18.003 1.00 84.50 121 LYS A CA 1
ATOM 934 C C . LYS A 1 121 ? 9.180 -8.887 -17.632 1.00 84.50 121 LYS A C 1
ATOM 936 O O . LYS A 1 121 ? 10.069 -9.726 -17.649 1.00 84.50 121 LYS A O 1
ATOM 941 N N . LYS A 1 122 ? 9.413 -7.603 -17.360 1.00 83.31 122 LYS A N 1
ATOM 942 C CA . LYS A 1 122 ? 10.748 -7.019 -17.149 1.00 83.31 122 LYS A CA 1
ATOM 943 C C . LYS A 1 122 ? 10.935 -6.453 -15.751 1.00 83.31 122 LYS A C 1
ATOM 945 O O . LYS A 1 122 ? 12.059 -6.388 -15.256 1.00 83.31 122 LYS A O 1
ATOM 950 N N . ILE A 1 123 ? 9.847 -6.026 -15.127 1.00 86.00 123 ILE A N 1
ATOM 951 C CA . ILE A 1 123 ? 9.814 -5.469 -13.787 1.00 86.00 123 ILE A CA 1
ATOM 952 C C . ILE A 1 123 ? 9.514 -6.616 -12.831 1.00 86.00 123 ILE A C 1
ATOM 954 O O . ILE A 1 123 ? 8.451 -7.232 -12.880 1.00 86.00 123 ILE A O 1
ATOM 958 N N . HIS A 1 124 ? 10.469 -6.890 -11.951 1.00 85.50 124 HIS A N 1
ATOM 959 C CA . HIS A 1 124 ? 10.330 -7.828 -10.842 1.00 85.50 124 HIS A CA 1
ATOM 960 C C . HIS A 1 124 ? 11.153 -7.304 -9.670 1.00 85.50 124 HIS A C 1
ATOM 962 O O . HIS A 1 124 ? 12.256 -7.793 -9.409 1.00 85.50 124 HIS A O 1
ATOM 968 N N . ARG A 1 125 ? 10.639 -6.276 -8.988 1.00 88.44 125 ARG A N 1
ATOM 969 C CA . ARG A 1 125 ? 11.377 -5.553 -7.945 1.00 88.44 125 ARG A CA 1
ATOM 970 C C . ARG A 1 125 ? 10.604 -5.434 -6.643 1.00 88.44 125 ARG A C 1
ATOM 972 O O . ARG A 1 125 ? 9.377 -5.437 -6.623 1.00 88.44 125 ARG A O 1
ATOM 979 N N . ILE A 1 126 ? 11.346 -5.259 -5.560 1.00 90.69 126 ILE A N 1
ATOM 980 C CA . ILE A 1 126 ? 10.814 -4.876 -4.259 1.00 90.69 126 ILE A CA 1
ATOM 981 C C . ILE A 1 126 ? 11.334 -3.490 -3.914 1.00 90.69 126 ILE A C 1
ATOM 983 O O . ILE A 1 126 ? 12.533 -3.212 -4.014 1.00 90.69 126 ILE A O 1
ATOM 987 N N . ARG A 1 127 ? 10.423 -2.628 -3.473 1.00 92.00 127 ARG A N 1
ATOM 988 C CA . ARG A 1 127 ? 10.743 -1.326 -2.894 1.00 92.00 127 ARG A CA 1
ATOM 989 C C . ARG A 1 127 ? 10.377 -1.320 -1.422 1.00 92.00 127 ARG A C 1
ATOM 991 O O . ARG A 1 127 ? 9.378 -1.912 -1.027 1.00 92.00 127 ARG A O 1
ATOM 998 N N . GLN A 1 128 ? 11.184 -0.646 -0.618 1.00 92.38 128 GLN A N 1
ATOM 999 C CA . GLN A 1 128 ? 10.888 -0.403 0.789 1.00 92.38 128 GLN A CA 1
ATOM 1000 C C . GLN A 1 128 ? 10.561 1.075 0.998 1.00 92.38 128 GLN A C 1
ATOM 1002 O O . GLN A 1 128 ? 11.131 1.939 0.331 1.00 92.38 128 GLN A O 1
ATOM 1007 N N . VAL A 1 129 ? 9.664 1.360 1.934 1.00 93.75 129 VAL A N 1
ATOM 1008 C CA . VAL A 1 129 ? 9.272 2.700 2.361 1.00 93.75 129 VAL A CA 1
ATOM 1009 C C . VAL A 1 129 ? 9.524 2.818 3.857 1.00 93.75 129 VAL A C 1
ATOM 1011 O O . VAL A 1 129 ? 8.938 2.090 4.662 1.00 93.75 129 VAL A O 1
ATOM 1014 N N . ILE A 1 130 ? 10.405 3.745 4.223 1.00 91.00 130 ILE A N 1
ATOM 1015 C CA . ILE A 1 130 ? 10.764 4.033 5.610 1.00 91.00 130 ILE A CA 1
ATOM 1016 C C . ILE A 1 130 ? 10.088 5.341 6.017 1.00 91.00 130 ILE A C 1
ATOM 1018 O O . ILE A 1 130 ? 10.432 6.414 5.525 1.00 91.00 130 ILE A O 1
ATOM 1022 N N . PHE A 1 131 ? 9.123 5.269 6.930 1.00 87.50 131 PHE A N 1
ATOM 1023 C CA . PHE A 1 131 ? 8.463 6.457 7.469 1.00 87.50 131 PHE A CA 1
ATOM 1024 C C . PHE A 1 131 ? 9.349 7.109 8.533 1.00 87.50 131 PHE A C 1
ATOM 1026 O O . PHE A 1 131 ? 9.795 6.449 9.473 1.00 87.50 131 PHE A O 1
ATOM 1033 N N . SER A 1 132 ? 9.631 8.407 8.395 1.00 72.25 132 SER A N 1
ATOM 1034 C CA . SER A 1 132 ? 10.387 9.133 9.412 1.00 72.25 132 SER A CA 1
ATOM 1035 C C . SER A 1 132 ? 9.475 9.458 10.600 1.00 72.25 132 SER A C 1
ATOM 1037 O O . SER A 1 132 ? 8.399 10.042 10.466 1.00 72.25 132 SER A O 1
ATOM 1039 N N . ASN A 1 133 ? 9.909 9.071 11.797 1.00 59.53 133 ASN A N 1
ATOM 1040 C CA . ASN A 1 133 ? 9.239 9.432 13.043 1.00 59.53 133 ASN A CA 1
ATOM 1041 C C . ASN A 1 133 ? 9.878 10.709 13.589 1.00 59.53 133 ASN A C 1
ATOM 1043 O O . ASN A 1 133 ? 10.650 10.665 14.548 1.00 59.53 133 ASN A O 1
ATOM 1047 N N . ILE A 1 134 ? 9.608 11.855 12.963 1.00 53.16 134 ILE A N 1
ATOM 1048 C CA . ILE A 1 134 ? 10.033 13.130 13.544 1.00 53.16 134 ILE A CA 1
ATOM 1049 C C . ILE A 1 134 ? 9.018 13.495 14.633 1.00 53.16 134 ILE A C 1
ATOM 1051 O O . ILE A 1 134 ? 7.888 13.878 14.348 1.00 53.16 134 ILE A O 1
ATOM 1055 N N . GLN A 1 135 ? 9.441 13.302 15.887 1.00 40.84 135 GLN A N 1
ATOM 1056 C CA . GLN A 1 135 ? 8.854 13.813 17.133 1.00 40.84 135 GLN A CA 1
ATOM 1057 C C . GLN A 1 135 ? 7.311 13.878 17.157 1.00 40.84 135 GLN A C 1
ATOM 1059 O O . GLN A 1 135 ? 6.714 14.900 16.836 1.00 40.84 135 GLN A O 1
ATOM 1064 N N . TYR A 1 136 ? 6.663 12.795 17.602 1.00 46.72 136 TYR A N 1
ATOM 1065 C CA . TYR A 1 136 ? 5.204 12.677 17.816 1.00 46.72 136 TYR A CA 1
ATOM 1066 C C . TYR A 1 136 ? 4.304 12.921 16.590 1.00 46.72 136 TYR A C 1
ATOM 1068 O O . TYR A 1 136 ? 3.082 12.825 16.702 1.00 46.72 136 TYR A O 1
ATOM 1076 N N . THR A 1 137 ? 4.885 13.150 15.412 1.00 43.66 137 THR A N 1
ATOM 1077 C CA . THR A 1 137 ? 4.187 13.134 14.127 1.00 43.66 137 THR A CA 1
ATOM 1078 C C . THR A 1 137 ? 4.758 12.021 13.259 1.00 43.66 137 THR A C 1
ATOM 1080 O O . THR A 1 137 ? 5.946 12.010 12.947 1.00 43.66 137 THR A O 1
ATOM 1083 N N . VAL A 1 138 ? 3.918 11.055 12.880 1.00 51.94 138 VAL A N 1
ATOM 1084 C CA . VAL A 1 138 ? 4.279 10.062 11.859 1.00 51.94 138 VAL A CA 1
ATOM 1085 C C . VAL A 1 138 ? 4.365 10.811 10.535 1.00 51.94 138 VAL A C 1
ATOM 1087 O O . VAL A 1 138 ? 3.325 11.186 9.977 1.00 51.94 138 VAL A O 1
ATOM 1090 N N . SER A 1 139 ? 5.588 11.066 10.060 1.00 60.19 139 SER A N 1
ATOM 1091 C CA . SER A 1 139 ? 5.782 11.700 8.764 1.00 60.19 139 SER A CA 1
ATOM 1092 C C . SER A 1 139 ? 5.271 10.765 7.680 1.00 60.19 139 SER A C 1
ATOM 1094 O O . SER A 1 139 ? 5.593 9.579 7.630 1.00 60.19 139 SER A O 1
ATOM 1096 N N . THR A 1 140 ? 4.408 11.306 6.835 1.00 61.88 140 THR A N 1
ATOM 1097 C CA . THR A 1 140 ? 3.694 10.547 5.794 1.00 61.88 140 THR A CA 1
ATOM 1098 C C . THR A 1 140 ? 4.454 10.473 4.488 1.00 61.88 140 THR A C 1
ATOM 1100 O O . THR A 1 140 ? 4.103 9.703 3.602 1.00 61.88 140 THR A O 1
ATOM 1103 N N . ASP A 1 141 ? 5.514 11.266 4.375 1.00 73.06 141 ASP A N 1
ATOM 1104 C CA . ASP A 1 141 ? 6.314 11.435 3.175 1.00 73.06 141 ASP A CA 1
ATOM 1105 C C . ASP A 1 141 ? 7.434 10.395 3.070 1.00 73.06 141 ASP A C 1
ATOM 1107 O O . ASP A 1 141 ? 8.471 10.694 2.483 1.00 73.06 141 ASP A O 1
ATOM 1111 N N . GLY A 1 142 ? 7.198 9.199 3.631 1.00 86.00 142 GLY A N 1
ATOM 1112 C CA . GLY A 1 142 ? 8.176 8.133 3.838 1.00 86.00 142 GLY A CA 1
ATOM 1113 C C . GLY A 1 142 ? 9.148 7.950 2.677 1.00 86.00 142 GLY A C 1
ATOM 1114 O O . GLY A 1 142 ? 8.786 8.103 1.508 1.00 86.00 142 GLY A O 1
ATOM 1115 N N . GLU A 1 143 ? 10.394 7.625 3.007 1.00 90.06 143 GLU A N 1
ATOM 1116 C CA . GLU A 1 143 ? 11.450 7.490 2.019 1.00 90.06 143 GLU A CA 1
ATOM 1117 C C . GLU A 1 143 ? 11.356 6.137 1.304 1.00 90.06 143 GLU A C 1
ATOM 1119 O O . GLU A 1 143 ? 11.545 5.089 1.920 1.00 90.06 143 GLU A O 1
ATOM 1124 N N . MET A 1 144 ? 11.061 6.158 0.005 1.00 90.56 144 MET A N 1
ATOM 1125 C CA . MET A 1 144 ? 11.042 5.001 -0.873 1.00 90.56 144 MET A CA 1
ATOM 1126 C C . MET A 1 144 ? 12.435 4.730 -1.437 1.00 90.56 144 MET A C 1
ATOM 1128 O O . MET A 1 144 ? 13.073 5.605 -2.021 1.00 90.56 144 MET A O 1
ATOM 1132 N N . THR A 1 145 ? 12.884 3.486 -1.308 1.00 91.06 145 THR A N 1
ATOM 1133 C CA . THR A 1 145 ? 14.152 3.005 -1.864 1.00 91.06 145 THR A CA 1
ATOM 1134 C C . TH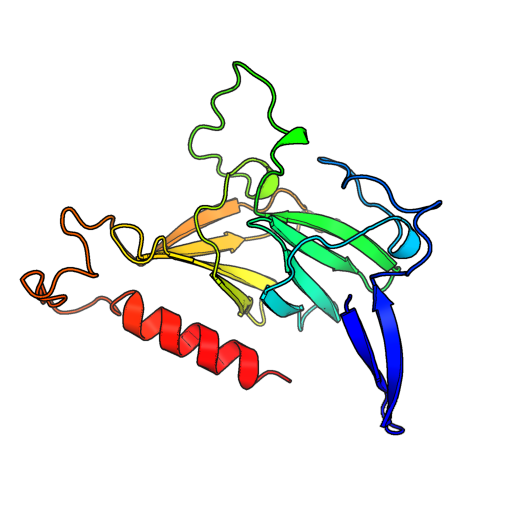R A 1 145 ? 13.961 1.648 -2.529 1.00 91.06 145 THR A C 1
ATOM 1136 O O . THR A 1 145 ? 13.089 0.864 -2.150 1.00 91.06 145 THR A O 1
ATOM 1139 N N . HIS A 1 146 ? 14.756 1.380 -3.563 1.00 89.25 146 HIS A N 1
ATOM 1140 C CA . HIS A 1 146 ? 14.853 0.045 -4.147 1.00 89.25 146 HIS A CA 1
ATOM 1141 C C . HIS A 1 146 ? 15.542 -0.893 -3.152 1.00 89.25 146 HIS A C 1
ATOM 1143 O O . HIS A 1 146 ? 16.526 -0.503 -2.524 1.00 89.25 146 HIS A O 1
ATOM 1149 N N . LEU A 1 147 ? 14.985 -2.091 -2.974 1.00 88.88 147 LEU A N 1
ATOM 1150 C CA . LEU A 1 147 ? 15.522 -3.104 -2.068 1.00 88.88 147 LEU A CA 1
ATOM 1151 C C . LEU A 1 147 ? 16.099 -4.299 -2.830 1.00 88.88 147 LEU A C 1
ATOM 1153 O O . LEU A 1 147 ? 17.157 -4.803 -2.465 1.00 88.88 147 LEU A O 1
ATOM 1157 N N . ALA A 1 148 ? 15.388 -4.784 -3.851 1.00 86.44 148 ALA A N 1
ATOM 1158 C CA . ALA A 1 148 ? 15.792 -5.962 -4.611 1.00 86.44 148 ALA A CA 1
ATOM 1159 C C . ALA A 1 148 ? 15.153 -5.996 -6.004 1.00 86.44 148 ALA A C 1
ATOM 1161 O O . ALA A 1 148 ? 14.084 -5.427 -6.215 1.00 86.44 148 ALA A O 1
ATOM 1162 N N . GLY A 1 149 ? 15.774 -6.748 -6.917 1.00 80.38 149 GLY A N 1
ATOM 1163 C CA . GLY A 1 149 ? 15.261 -7.025 -8.259 1.00 80.38 149 GLY A CA 1
ATOM 1164 C C . GLY A 1 149 ? 15.661 -5.969 -9.283 1.00 80.38 149 GLY A C 1
ATOM 1165 O O . GLY A 1 149 ? 15.112 -4.871 -9.299 1.00 80.38 149 GLY A O 1
ATOM 1166 N N . GLU A 1 150 ? 16.622 -6.307 -10.135 1.00 79.12 150 GLU A N 1
ATOM 1167 C CA . GLU A 1 150 ? 17.049 -5.444 -11.238 1.00 79.12 150 GLU A CA 1
ATOM 1168 C C . GLU A 1 150 ? 16.090 -5.555 -12.432 1.00 79.12 150 GLU A C 1
ATOM 1170 O O . GLU A 1 150 ? 15.492 -6.620 -12.633 1.00 79.12 150 GLU A O 1
ATOM 1175 N N . PRO A 1 151 ? 15.933 -4.490 -13.241 1.00 75.94 151 PRO A N 1
ATOM 1176 C CA . PRO A 1 151 ? 15.217 -4.578 -14.505 1.00 75.94 151 PRO A CA 1
ATOM 1177 C C . PRO A 1 151 ? 15.835 -5.660 -15.395 1.00 75.94 151 PRO A C 1
ATOM 1179 O O . PRO A 1 151 ? 17.042 -5.674 -15.631 1.00 75.94 151 PRO A O 1
ATOM 1182 N N . SER A 1 152 ? 15.001 -6.564 -15.901 1.00 78.25 152 SER A N 1
ATOM 1183 C CA . SER A 1 152 ? 15.439 -7.584 -16.850 1.00 78.25 152 SER A CA 1
ATOM 1184 C C . SER A 1 152 ? 15.409 -7.031 -18.277 1.00 78.25 152 SER A C 1
ATOM 1186 O O . SER A 1 152 ? 14.405 -6.467 -18.722 1.00 78.25 152 SER A O 1
ATOM 1188 N N . ASP A 1 153 ? 16.478 -7.259 -19.043 1.00 80.62 153 ASP A N 1
ATOM 1189 C CA . ASP A 1 153 ? 16.489 -6.993 -20.490 1.00 80.62 153 ASP A CA 1
ATOM 1190 C C . ASP A 1 153 ? 15.587 -7.965 -21.271 1.00 80.62 153 ASP A C 1
ATOM 1192 O O . ASP A 1 153 ? 15.203 -7.706 -22.416 1.00 80.62 153 ASP A O 1
ATOM 1196 N N . CYS A 1 154 ? 15.208 -9.071 -20.634 1.00 78.75 154 CYS A N 1
ATOM 1197 C CA . CYS A 1 154 ? 14.465 -10.176 -21.211 1.00 78.75 154 CYS A CA 1
ATOM 1198 C C . CYS A 1 154 ? 13.048 -10.274 -20.621 1.00 78.75 154 CYS A C 1
ATOM 1200 O O . CYS A 1 154 ? 12.844 -10.013 -19.437 1.00 78.75 154 CYS A O 1
ATOM 1202 N N . ASP A 1 155 ? 12.069 -10.645 -21.450 1.00 81.62 155 ASP A N 1
ATOM 1203 C CA . ASP A 1 155 ? 10.687 -10.873 -21.016 1.00 81.62 155 ASP A CA 1
ATOM 1204 C C . ASP A 1 155 ? 10.575 -12.247 -20.339 1.00 81.62 155 ASP A C 1
ATOM 1206 O O . ASP A 1 155 ? 10.688 -13.289 -20.992 1.00 81.62 155 ASP A O 1
ATOM 1210 N N . CYS A 1 156 ? 10.344 -12.239 -19.027 1.00 74.06 156 CYS A N 1
ATOM 1211 C CA . CYS A 1 156 ? 10.238 -13.432 -18.197 1.00 74.06 156 CYS A CA 1
ATOM 1212 C C . CYS A 1 156 ? 9.043 -14.340 -18.545 1.00 74.06 156 CYS A C 1
ATOM 1214 O O . CYS A 1 156 ? 9.024 -15.486 -18.096 1.00 74.06 156 CYS A O 1
ATOM 1216 N N . LYS A 1 157 ? 8.077 -13.904 -19.370 1.00 77.12 157 LYS A N 1
ATOM 1217 C CA . LYS A 1 157 ? 7.024 -14.797 -19.899 1.00 77.12 157 LYS A CA 1
ATOM 1218 C C . LYS A 1 157 ? 7.495 -15.671 -21.050 1.00 77.12 157 LYS A C 1
ATOM 1220 O O . LYS A 1 157 ? 6.817 -16.637 -21.407 1.00 77.12 157 LYS A O 1
ATOM 1225 N N . VAL A 1 158 ? 8.608 -15.322 -21.684 1.00 79.25 158 VAL A N 1
ATOM 1226 C CA . VAL A 1 158 ? 9.090 -16.029 -22.867 1.00 79.25 158 VAL A CA 1
ATOM 1227 C C . VAL A 1 158 ? 9.949 -17.214 -22.431 1.00 79.25 158 VAL A C 1
ATOM 1229 O O . VAL A 1 158 ? 10.953 -17.048 -21.750 1.00 79.25 158 VAL A O 1
ATOM 1232 N N . LEU A 1 159 ? 9.591 -18.421 -22.882 1.00 62.81 159 LEU A N 1
ATOM 1233 C CA . LEU A 1 159 ? 10.258 -19.691 -22.532 1.00 62.81 159 LEU A CA 1
ATOM 1234 C C . LEU A 1 159 ? 11.766 -19.736 -22.843 1.00 62.81 159 LEU A C 1
ATOM 1236 O O . LEU A 1 159 ? 12.489 -20.523 -22.240 1.00 62.81 159 LEU A O 1
ATOM 1240 N N . SER A 1 160 ? 12.253 -18.916 -23.779 1.00 66.62 160 SER A N 1
ATOM 1241 C CA . SER A 1 160 ? 13.686 -18.807 -24.096 1.00 66.62 160 SER A CA 1
ATOM 1242 C C . SER A 1 160 ? 14.476 -17.993 -23.068 1.00 66.62 160 SER A C 1
ATOM 1244 O O . SER A 1 160 ? 15.698 -17.912 -23.159 1.00 66.62 160 SER A O 1
ATOM 1246 N N . CYS A 1 161 ? 13.785 -17.364 -22.119 1.00 65.06 161 CYS A N 1
ATOM 1247 C CA . CYS A 1 161 ? 14.366 -16.612 -21.027 1.00 65.06 161 CYS A CA 1
ATOM 1248 C C . CYS A 1 161 ? 14.551 -17.545 -19.824 1.00 65.06 161 CYS A C 1
ATOM 1250 O O . CYS A 1 161 ? 13.630 -17.759 -19.039 1.00 65.06 161 CYS A O 1
ATOM 1252 N N . THR A 1 162 ? 15.732 -18.145 -19.663 1.00 57.00 162 THR A N 1
ATOM 1253 C CA . THR A 1 162 ? 16.050 -18.858 -18.419 1.00 57.00 162 THR A CA 1
ATOM 1254 C C . THR A 1 162 ? 16.250 -17.827 -17.314 1.00 57.00 162 THR A C 1
ATOM 1256 O O . THR A 1 162 ? 17.269 -17.138 -17.294 1.00 57.00 162 THR A O 1
A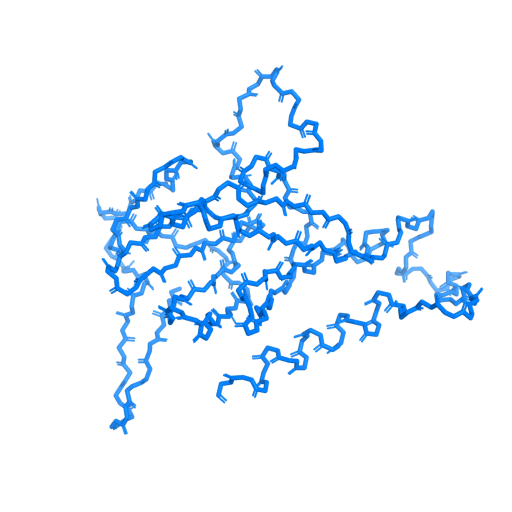TOM 1259 N N . THR A 1 163 ? 15.297 -17.722 -16.387 1.00 56.69 163 THR A N 1
ATOM 1260 C CA . THR A 1 163 ? 15.326 -16.874 -15.177 1.00 56.69 163 THR A CA 1
ATOM 1261 C C . THR A 1 163 ? 16.350 -17.348 -14.134 1.00 56.69 163 THR A C 1
ATOM 1263 O O . THR A 1 163 ? 16.086 -17.405 -12.937 1.00 56.69 163 THR A O 1
ATOM 1266 N N . ALA A 1 164 ? 17.554 -17.688 -14.583 1.00 48.75 164 ALA A N 1
ATOM 1267 C CA . ALA A 1 164 ? 18.658 -18.094 -13.735 1.00 48.75 164 ALA A CA 1
ATOM 1268 C C . ALA A 1 164 ? 19.987 -17.601 -14.317 1.00 48.75 164 ALA A C 1
ATOM 1270 O O . ALA A 1 164 ? 20.830 -18.391 -14.732 1.00 48.75 164 ALA A O 1
ATOM 1271 N N . THR A 1 165 ? 20.218 -16.288 -14.312 1.00 45.50 165 THR A N 1
ATOM 1272 C CA . THR A 1 165 ? 21.594 -15.807 -14.159 1.00 45.50 165 THR A CA 1
ATOM 1273 C C . THR A 1 165 ? 21.934 -15.859 -12.673 1.00 45.50 165 THR A C 1
ATOM 1275 O O . THR A 1 165 ? 21.626 -14.980 -11.875 1.00 45.50 165 THR A O 1
ATOM 1278 N N . SER A 1 166 ? 22.520 -16.997 -12.309 1.00 43.88 166 SER A N 1
ATOM 1279 C CA . SER A 1 166 ? 23.294 -17.236 -11.097 1.00 43.88 166 SER A CA 1
ATOM 1280 C C . SER A 1 166 ? 24.198 -16.054 -10.741 1.00 43.88 166 SER A C 1
ATOM 1282 O O . SER A 1 166 ? 24.893 -15.576 -11.627 1.00 43.88 166 SER A O 1
ATOM 1284 N N . HIS A 1 167 ? 24.275 -15.668 -9.464 1.00 34.38 167 HIS A N 1
ATOM 1285 C CA . HIS A 1 167 ? 25.518 -15.692 -8.678 1.00 34.38 167 HIS A CA 1
ATOM 1286 C C . HIS A 1 167 ? 25.222 -15.410 -7.189 1.00 34.38 167 HIS A C 1
ATOM 1288 O O . HIS A 1 167 ? 24.649 -14.392 -6.825 1.00 34.38 167 HIS A O 1
ATOM 1294 N N . THR A 1 168 ? 25.587 -16.381 -6.346 1.00 37.59 168 THR A N 1
ATOM 1295 C CA . THR A 1 168 ? 26.108 -16.246 -4.970 1.00 37.59 168 THR A CA 1
ATOM 1296 C C . THR A 1 168 ? 25.924 -14.880 -4.281 1.00 37.59 168 THR A C 1
ATOM 1298 O O . THR A 1 168 ? 26.607 -13.925 -4.630 1.00 37.59 168 THR A O 1
ATOM 1301 N N . HIS A 1 169 ? 25.103 -14.853 -3.222 1.00 33.25 169 HIS A N 1
ATOM 1302 C CA . HIS A 1 169 ? 24.779 -13.704 -2.351 1.00 33.25 169 HIS A CA 1
ATOM 1303 C C . HIS A 1 169 ? 23.791 -12.668 -2.912 1.00 33.25 169 HIS A C 1
ATOM 1305 O O . HIS A 1 169 ? 24.090 -11.486 -3.017 1.00 33.25 169 HIS A O 1
ATOM 1311 N N . GLY A 1 170 ? 22.556 -13.090 -3.162 1.00 35.22 170 GLY A N 1
ATOM 1312 C CA . GLY A 1 170 ? 21.430 -12.171 -3.305 1.00 35.22 170 GLY A CA 1
ATOM 1313 C C . GLY A 1 170 ? 20.158 -12.974 -3.496 1.00 35.22 170 GLY A C 1
ATOM 1314 O O . GLY A 1 170 ? 20.038 -13.695 -4.481 1.00 35.22 170 GLY A O 1
ATOM 1315 N N . THR A 1 171 ? 19.236 -12.932 -2.538 1.00 39.59 171 THR A N 1
ATOM 1316 C CA . THR A 1 171 ? 17.913 -13.552 -2.678 1.00 39.59 171 THR A CA 1
ATOM 1317 C C . THR A 1 171 ? 17.276 -13.066 -3.982 1.00 39.59 171 THR A C 1
ATOM 1319 O O . THR A 1 171 ? 17.037 -11.867 -4.128 1.00 39.59 171 THR A O 1
ATOM 1322 N N . SER A 1 172 ? 17.034 -13.970 -4.941 1.00 44.47 172 SER A N 1
ATOM 1323 C CA . SER A 1 172 ? 16.290 -13.645 -6.164 1.00 44.47 172 SER A CA 1
ATOM 1324 C C . SER A 1 172 ? 14.993 -12.940 -5.778 1.00 44.47 172 SER A C 1
ATOM 1326 O O . SER A 1 172 ? 14.330 -13.373 -4.830 1.00 44.47 172 SER A O 1
ATOM 1328 N N . SER A 1 173 ? 14.625 -11.866 -6.479 1.00 47.28 173 SER A N 1
ATOM 1329 C CA . SER A 1 173 ? 13.399 -11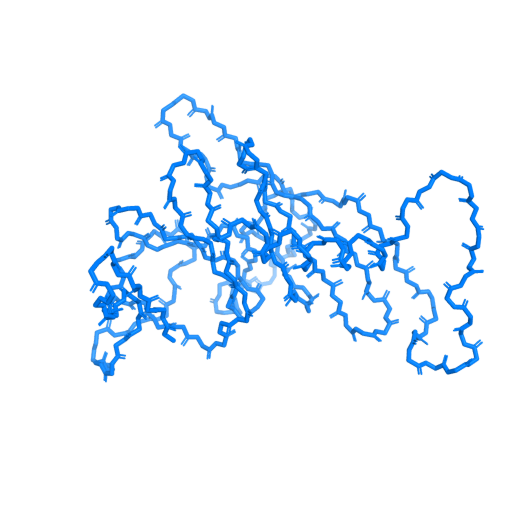.127 -6.168 1.00 47.28 173 SER A CA 1
ATOM 1330 C C . SER A 1 173 ? 12.199 -12.074 -6.121 1.00 47.28 173 SER A C 1
ATOM 1332 O O . SER A 1 173 ? 11.424 -11.986 -5.179 1.00 47.28 173 SER A O 1
ATOM 1334 N N . ILE A 1 174 ? 12.135 -13.066 -7.020 1.00 46.59 174 ILE A N 1
ATOM 1335 C CA . ILE A 1 174 ? 11.122 -14.140 -7.065 1.00 46.59 174 ILE A CA 1
ATOM 1336 C C . ILE A 1 174 ? 10.990 -14.878 -5.719 1.00 46.59 174 ILE A C 1
ATOM 1338 O O . ILE A 1 174 ? 9.895 -14.958 -5.174 1.00 46.59 174 ILE A O 1
ATOM 1342 N N . SER A 1 175 ? 12.096 -15.328 -5.114 1.00 45.25 175 SER A N 1
ATOM 1343 C CA . SER A 1 175 ? 12.046 -15.983 -3.794 1.00 45.25 175 SER A CA 1
ATOM 1344 C C . SER A 1 175 ? 11.569 -15.058 -2.670 1.00 45.25 175 SER A C 1
ATOM 1346 O O . SER A 1 175 ? 10.969 -15.527 -1.708 1.00 45.25 175 SER A O 1
ATOM 1348 N N . PHE A 1 176 ? 11.812 -13.748 -2.779 1.00 48.81 176 PHE A N 1
ATOM 1349 C CA . PHE A 1 176 ? 11.315 -12.774 -1.808 1.00 48.81 176 PHE A CA 1
ATOM 1350 C C . PHE A 1 176 ? 9.851 -12.390 -2.071 1.00 48.81 176 PHE A C 1
ATOM 1352 O O . PHE A 1 176 ? 9.141 -12.121 -1.113 1.00 48.81 176 PHE A O 1
ATOM 1359 N N . PHE A 1 177 ? 9.373 -12.421 -3.324 1.00 52.19 177 PHE A N 1
ATOM 1360 C CA . PHE A 1 177 ? 7.951 -12.286 -3.677 1.00 52.19 177 PHE A CA 1
ATOM 1361 C C . PHE A 1 177 ? 7.127 -13.416 -3.060 1.00 52.19 177 PHE A C 1
ATOM 1363 O O . PHE A 1 177 ? 6.129 -13.141 -2.394 1.00 52.19 177 PHE A O 1
ATOM 1370 N N . ASP A 1 178 ? 7.588 -14.661 -3.209 1.00 51.56 178 ASP A N 1
ATOM 1371 C CA . ASP A 1 178 ? 6.962 -15.818 -2.565 1.00 51.56 178 ASP A CA 1
ATOM 1372 C C . ASP A 1 178 ? 6.995 -15.667 -1.039 1.00 51.56 178 ASP A C 1
ATOM 1374 O O . ASP A 1 178 ? 5.991 -15.894 -0.369 1.00 51.56 178 ASP A O 1
ATOM 1378 N N . TYR A 1 179 ? 8.110 -15.191 -0.474 1.00 51.41 179 TYR A N 1
ATOM 1379 C CA . TYR A 1 179 ? 8.204 -14.902 0.959 1.00 51.41 179 TYR A CA 1
ATOM 1380 C C . TYR A 1 179 ? 7.289 -13.761 1.415 1.00 51.41 179 TYR A C 1
ATOM 1382 O O . TYR A 1 179 ? 6.748 -13.853 2.511 1.00 51.41 179 TYR A O 1
ATOM 1390 N N . LEU A 1 180 ? 7.085 -12.703 0.625 1.00 54.31 180 LEU A N 1
ATOM 1391 C CA . LEU A 1 180 ? 6.199 -11.593 0.989 1.00 54.31 180 LEU A CA 1
ATOM 1392 C C . LEU A 1 180 ? 4.740 -12.041 0.993 1.00 54.31 180 LEU A C 1
ATOM 1394 O O . LEU A 1 180 ? 4.010 -11.732 1.932 1.00 54.31 180 LEU A O 1
ATOM 1398 N N . HIS A 1 181 ? 4.352 -12.820 -0.020 1.00 53.66 181 HIS A N 1
ATOM 1399 C CA . HIS A 1 181 ? 3.052 -13.476 -0.058 1.00 53.66 181 HIS A CA 1
ATOM 1400 C C . HIS A 1 181 ? 2.884 -14.434 1.121 1.00 53.66 181 HIS A C 1
ATOM 1402 O O . HIS A 1 181 ? 1.835 -14.455 1.743 1.00 53.66 181 HIS A O 1
ATOM 1408 N N . VAL A 1 182 ? 3.906 -15.205 1.486 1.00 47.62 182 VAL A N 1
ATOM 1409 C CA . VAL A 1 182 ? 3.829 -16.086 2.657 1.00 47.62 182 VAL A CA 1
ATOM 1410 C C . VAL A 1 182 ? 3.717 -15.262 3.950 1.00 47.62 182 VAL A C 1
ATOM 1412 O O . VAL A 1 182 ? 2.852 -15.535 4.777 1.00 47.62 182 VAL A O 1
ATOM 1415 N N . ILE A 1 183 ? 4.515 -14.207 4.126 1.00 44.75 183 ILE A N 1
ATOM 1416 C CA . ILE A 1 183 ? 4.512 -13.375 5.340 1.00 44.75 183 ILE A CA 1
ATOM 1417 C C . ILE A 1 183 ? 3.184 -12.627 5.523 1.00 44.75 183 ILE A C 1
ATOM 1419 O O . ILE A 1 183 ? 2.719 -12.532 6.661 1.00 44.75 183 ILE A O 1
ATOM 1423 N N . SER A 1 184 ? 2.544 -12.136 4.452 1.00 46.12 184 SER A N 1
ATOM 1424 C CA . SER A 1 184 ? 1.255 -11.436 4.579 1.00 46.12 184 SER A CA 1
ATOM 1425 C C . SER A 1 184 ? 0.138 -12.349 5.102 1.00 46.12 184 SER A C 1
ATOM 1427 O O . SER A 1 184 ? -0.721 -11.893 5.854 1.00 46.12 184 SER A O 1
ATOM 1429 N N . TRP A 1 185 ? 0.198 -13.652 4.807 1.00 39.53 185 TRP A N 1
ATOM 1430 C CA . TRP A 1 185 ? -0.774 -14.639 5.290 1.00 39.53 185 TRP A CA 1
ATOM 1431 C C . TRP A 1 185 ? -0.475 -15.177 6.696 1.00 39.53 185 TRP A C 1
ATOM 1433 O O . TRP A 1 185 ? -1.398 -15.611 7.379 1.00 39.53 185 TRP A O 1
ATOM 1443 N N . PHE A 1 186 ? 0.780 -15.144 7.158 1.00 32.47 186 PHE A N 1
ATOM 1444 C CA . PHE A 1 186 ? 1.162 -15.645 8.489 1.00 32.47 186 PHE A CA 1
ATOM 1445 C C . PHE A 1 186 ? 0.988 -14.624 9.632 1.00 32.47 186 PHE A C 1
ATOM 1447 O O . PHE A 1 186 ? 1.148 -14.997 10.794 1.00 32.47 186 PHE A O 1
ATOM 1454 N N . MET A 1 187 ? 0.666 -13.356 9.340 1.00 31.44 187 MET A N 1
ATOM 1455 C CA . MET A 1 187 ? 0.469 -12.299 10.352 1.00 31.44 187 MET A CA 1
ATOM 1456 C C . MET A 1 187 ? -1.003 -11.996 10.716 1.00 31.44 187 MET A C 1
ATOM 1458 O O . MET A 1 187 ? -1.249 -11.014 11.420 1.00 31.44 187 MET A O 1
ATOM 1462 N N . ILE A 1 188 ? -1.975 -12.808 10.279 1.00 36.91 188 ILE A N 1
ATOM 1463 C CA . ILE A 1 188 ? -3.405 -12.661 10.634 1.00 36.91 188 ILE A CA 1
ATOM 1464 C C . ILE A 1 188 ? -3.854 -13.784 11.569 1.00 36.91 188 ILE A C 1
ATOM 1466 O O . ILE A 1 188 ? -3.543 -14.958 11.272 1.00 36.91 188 ILE A O 1
#

Radius of gyration: 17.62 Å; chains: 1; bounding box: 50×39×42 Å

Organism: NCBI:txid230148

Secondary structure (DSSP, 8-state):
-EEEE-TT--EEEEE--S-TTT-BPPPSSS-EETTTB--S-EEEEEE-TTT-PEEEEETTEEEEE-TTSEEEEEE---GGGPPTT----S-SBGGGSPPSSEEEEEE-TT--EEEEEE-SSS-EEEEEEE--EETTEE-SS-EEEEEE-PPPSS-TTSTT--S----SSS--HHHHHHHHHHHHHHT-

Foldseek 3Di:
DDWDQDPVRDIDDLAADPPPPQADDADLPDKDARDNHHADAWQEKEAQPVQRWIWTDGPQWIWIQHPVRIIHTQAAEDPVRDDPPDPLPQDQFRSSDHAAAFRYWYADNQGKIKTFHDPQFFDGFIKIWAFDPDDPDGHSRTGIDTDDDDGHPTTNVDPVDDPDPDDDDDDHSVNVVVVRVVRRVVPD